Protein AF-A0A4Q9GWK5-F1 (afdb_monomer)

Sequence (308 aa):
MNFKMIAMAAALVAAGTAHAGITKMDGVTVNGDSSVLLVMLDSTNNAAGPNVRGLTVDLGLSFSQLRAGGMYSGADQSLAWDLANNTFTINGAVQTGATNDWSGQVADFISKADMAQVKYALVAGSRRGSNVNAFLAAGTPTATQLTNQNSAKTTNMQQVDLPLYIQGANGGTLATADNGAYSMGATDTGYVGTGYNLTTVNGYLNNIFWSTWTSLGGKTNLTEVRANGSESAVGLTSTFALPAGATGWDSTGLLNDRGTLQVSADGLSVSWKTASAITPAVPEPETYALMLAGVAVATLAARRRRAQ

Secondary structure (DSSP, 8-state):
--GGGSTTSSSS--PPP--SS---SEESSS----EEEEEEEE----TTS---EEEEEEEEEEHHHHSTTSGGGSSS-EEEEETTTTEEEETTEE--S---B-HHHHHHHHHHS-TTTEEEEEEEEEEETTEEEEEEEEE---HHHHHH--HHHHGGGG---S-S----TTSSSSSSSS-BEEEEETTSTT----TT-TTEETTEE---SS---EETT-EEEEEEEETTS-EEETT-GGGSPPPTT--EEE-TT-BTTB-EEEE-TTSSEEEEE--EEEPPPPPPHHHHHHHHHHHHHHHHHHHHHH--

Foldseek 3Di:
DDPPPPVVPVPPDPQLDLAQFFFFQEDAPDKGKTFKKKKKWQQDPPVPDWLIKIKIWRPSDIPQQFAAVHVQLAAPWKWKAQLQVQWIDTSNHTRPDAPEARNVQLVVRLVRGPLQRMKMFMWHAIAYDQGGFKIKFWADDDPVLQVPFFLVLLVLQRWPPDGLFDDDPPFWDSNGSHGYMGMDIPPGLRQQDDPDDLQGRNRRRNSRPGRRIGRAQDKIWMWMAGNRRHIDTRQQQVPHDADPQFPGWACVPPDPLGWIWHQHSSNRMIMTHHIHGHHPPPPDVVVVVVVVVVVVVVVVVVVVVVVD

pLDDT: mean 73.85, std 18.95, range [27.94, 97.19]

Solvent-accessible surface area (backbone atoms only — not comparable to full-atom values): 16542 Å² total; per-residue (Å²): 136,84,78,77,73,64,78,77,66,75,79,72,79,81,66,67,70,64,47,75,21,76,42,38,34,64,14,82,92,48,73,19,58,4,36,27,30,41,37,37,32,20,69,63,83,52,98,82,60,86,63,32,29,26,34,41,32,44,71,64,41,42,24,65,39,52,31,55,88,12,78,64,16,38,67,65,28,38,39,38,37,35,36,68,77,40,42,41,26,53,70,81,43,73,61,78,88,64,70,42,49,23,28,71,30,51,50,54,34,59,76,67,34,58,59,94,54,24,29,33,34,45,48,28,24,23,13,36,60,78,42,56,49,35,33,46,37,29,28,78,69,50,74,66,48,60,70,68,46,33,32,84,43,36,55,63,45,48,54,64,86,59,58,94,62,51,78,61,99,84,62,65,64,54,76,49,59,37,30,15,20,42,52,31,50,70,83,42,91,48,36,46,70,55,83,92,47,93,37,38,39,73,54,46,35,47,58,58,94,54,63,35,64,38,50,50,53,38,77,30,27,41,32,29,42,29,42,76,20,49,73,36,64,16,17,42,48,94,74,55,81,80,56,92,76,40,81,50,70,44,45,85,92,39,54,91,53,20,18,22,40,34,38,36,60,85,70,42,35,38,37,39,36,30,33,32,73,38,57,71,82,74,74,53,72,65,56,55,49,50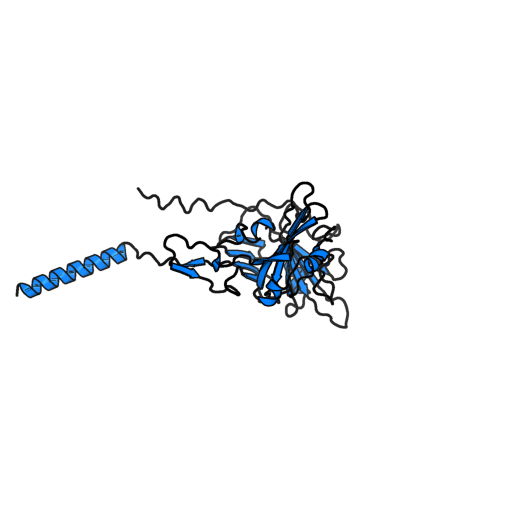,53,50,50,51,51,52,52,51,52,50,53,55,52,57,64,73,75,110

Radius of gyration: 24.37 Å; Cα contacts (8 Å, |Δi|>4): 695; chains: 1; bounding box: 82×44×82 Å

Structure (mmCIF, N/CA/C/O backbone):
data_AF-A0A4Q9GWK5-F1
#
_entry.id   AF-A0A4Q9GWK5-F1
#
loop_
_atom_site.group_PDB
_atom_site.id
_atom_site.type_symbol
_atom_site.label_atom_id
_atom_site.label_alt_id
_atom_site.label_comp_id
_atom_site.label_asym_id
_atom_site.label_entity_id
_atom_site.label_seq_id
_atom_site.pdbx_PDB_ins_code
_atom_site.Cartn_x
_atom_site.Cartn_y
_atom_site.Cartn_z
_atom_site.occupancy
_atom_site.B_iso_or_equiv
_atom_site.auth_seq_id
_atom_site.auth_comp_id
_atom_site.auth_asym_id
_atom_site.auth_atom_id
_atom_site.pdbx_PDB_model_num
ATOM 1 N N . MET A 1 1 ? -14.368 19.223 36.950 1.00 31.36 1 MET A N 1
ATOM 2 C CA . MET A 1 1 ? -13.412 19.722 35.936 1.00 31.36 1 MET A CA 1
ATOM 3 C C . MET A 1 1 ? -13.118 18.585 34.967 1.00 31.36 1 MET A C 1
ATOM 5 O O . MET A 1 1 ? -12.710 17.519 35.406 1.00 31.36 1 MET A O 1
ATOM 9 N N . ASN A 1 2 ? -13.470 18.771 33.693 1.00 28.58 2 ASN A N 1
ATOM 10 C CA . ASN A 1 2 ? -13.519 17.738 32.653 1.00 28.58 2 ASN A CA 1
ATOM 11 C C . ASN A 1 2 ? -12.123 17.468 32.064 1.00 28.58 2 ASN A C 1
ATOM 13 O O . ASN A 1 2 ? -11.625 18.269 31.283 1.00 28.58 2 ASN A O 1
ATOM 17 N N . PHE A 1 3 ? -11.526 16.313 32.371 1.00 30.28 3 PHE A N 1
ATOM 18 C CA . PHE A 1 3 ? -10.276 15.843 31.745 1.00 30.28 3 PHE A CA 1
ATOM 19 C C . PHE A 1 3 ? -10.480 15.176 30.368 1.00 30.28 3 PHE A C 1
ATOM 21 O O . PHE A 1 3 ? -9.526 14.714 29.752 1.00 30.28 3 PHE A O 1
ATOM 28 N N . LYS A 1 4 ? -11.716 15.133 29.850 1.00 38.38 4 LYS A N 1
ATOM 29 C CA . LYS A 1 4 ? -12.059 14.404 28.615 1.00 38.38 4 LYS A CA 1
ATOM 30 C C . LYS A 1 4 ? -11.774 15.160 27.311 1.00 38.38 4 LYS A C 1
ATOM 32 O O . LYS A 1 4 ? -11.819 14.548 26.255 1.00 38.38 4 LYS A O 1
ATOM 37 N N . MET A 1 5 ? -11.450 16.453 27.362 1.00 27.94 5 MET A N 1
ATOM 38 C CA . MET A 1 5 ? -11.204 17.256 26.150 1.00 27.94 5 MET A CA 1
ATOM 39 C C . MET A 1 5 ? -9.727 17.356 25.737 1.00 27.94 5 MET A C 1
ATOM 41 O O . MET A 1 5 ? -9.438 17.928 24.695 1.00 27.94 5 MET A O 1
ATOM 45 N N . ILE A 1 6 ? -8.788 16.782 26.501 1.00 28.91 6 ILE A N 1
ATOM 46 C CA . ILE A 1 6 ? -7.345 16.892 26.199 1.00 28.91 6 ILE A CA 1
ATOM 47 C C . ILE A 1 6 ? -6.812 15.680 25.408 1.00 28.91 6 ILE A C 1
ATOM 49 O O . ILE A 1 6 ? -5.810 15.798 24.712 1.00 28.91 6 ILE A O 1
ATOM 53 N N . ALA A 1 7 ? -7.502 14.534 25.408 1.00 30.47 7 ALA A N 1
ATOM 54 C CA . ALA A 1 7 ? -7.021 13.331 24.713 1.00 30.47 7 ALA A CA 1
ATOM 55 C C . ALA A 1 7 ? -7.285 13.317 23.192 1.00 30.47 7 ALA A C 1
ATOM 57 O O . ALA A 1 7 ? -6.666 12.540 22.476 1.00 30.47 7 ALA A O 1
ATOM 58 N N . MET A 1 8 ? -8.164 14.185 22.680 1.00 29.92 8 MET A N 1
ATOM 59 C CA . MET A 1 8 ? -8.500 14.246 21.247 1.00 29.92 8 MET A CA 1
ATOM 60 C C . MET A 1 8 ? -7.693 15.292 20.460 1.00 29.92 8 MET A C 1
ATOM 62 O O . MET A 1 8 ? -7.793 15.352 19.240 1.00 29.92 8 MET A O 1
ATOM 66 N N . ALA A 1 9 ? -6.878 16.101 21.142 1.00 27.95 9 ALA A N 1
ATOM 67 C CA . ALA A 1 9 ? -6.096 17.180 20.533 1.00 27.95 9 ALA A CA 1
ATOM 68 C C . ALA A 1 9 ? -4.618 16.816 20.283 1.00 27.95 9 ALA A C 1
ATOM 70 O O . ALA A 1 9 ? -3.868 17.639 19.772 1.00 27.95 9 ALA A O 1
ATOM 71 N N . ALA A 1 10 ? -4.194 15.588 20.607 1.00 30.38 10 ALA A N 1
ATOM 72 C CA . ALA A 1 10 ? -2.820 15.112 20.400 1.00 30.38 10 ALA A CA 1
ATOM 73 C C . ALA A 1 10 ? -2.625 14.289 19.106 1.00 30.38 10 ALA A C 1
ATOM 75 O O . ALA A 1 10 ? -1.539 13.770 18.877 1.00 30.38 10 ALA A O 1
ATOM 76 N N . ALA A 1 11 ? -3.651 14.177 18.254 1.00 33.50 11 ALA A N 1
ATOM 77 C CA . ALA A 1 11 ? -3.565 13.500 16.952 1.00 33.50 11 ALA A CA 1
ATOM 78 C C . ALA A 1 11 ? -3.421 14.470 15.762 1.00 33.50 11 ALA A C 1
ATOM 80 O O . ALA A 1 11 ? -3.502 14.048 14.611 1.00 33.50 11 ALA A O 1
ATOM 81 N N . LEU A 1 12 ? -3.217 15.767 16.019 1.00 36.53 12 LEU A N 1
ATOM 82 C CA . LEU A 1 12 ? -2.944 16.748 14.973 1.00 36.53 12 LEU A CA 1
ATOM 83 C C . LEU A 1 12 ? -1.438 17.029 14.924 1.00 36.53 12 LEU A C 1
ATOM 85 O O . LEU A 1 12 ? -0.854 17.508 15.892 1.00 36.53 12 LEU A O 1
ATOM 89 N N . VAL A 1 13 ? -0.858 16.768 13.751 1.00 36.72 13 VAL A N 1
ATOM 90 C CA . VAL A 1 13 ? 0.540 16.994 13.349 1.00 36.72 13 VAL A CA 1
ATOM 91 C C . VAL A 1 13 ? 1.533 15.888 13.737 1.00 36.72 13 VAL A C 1
ATOM 93 O O . VAL A 1 13 ? 2.528 16.105 14.418 1.00 36.72 13 VAL A O 1
ATOM 96 N N . ALA A 1 14 ? 1.340 14.711 13.147 1.00 34.41 14 ALA A N 1
ATOM 97 C CA . ALA A 1 14 ? 2.440 14.077 12.420 1.00 34.41 14 ALA 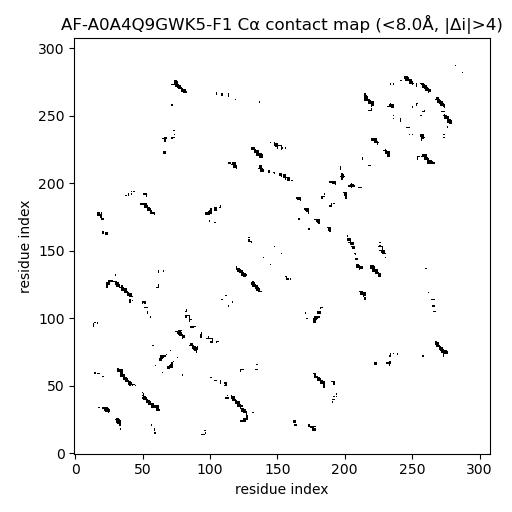A CA 1
ATOM 98 C C . ALA A 1 14 ? 2.149 14.260 10.926 1.00 34.41 14 ALA A C 1
ATOM 100 O O . ALA A 1 14 ? 1.832 13.311 10.215 1.00 34.41 14 ALA A O 1
ATOM 101 N N . ALA A 1 15 ? 2.158 15.520 10.473 1.00 33.75 15 ALA A N 1
ATOM 102 C CA . ALA A 1 15 ? 2.179 15.808 9.048 1.00 33.75 15 ALA A CA 1
ATOM 103 C C . ALA A 1 15 ? 3.390 15.062 8.481 1.00 33.75 15 ALA A C 1
ATOM 105 O O . ALA A 1 15 ? 4.509 15.265 8.962 1.00 33.75 15 ALA A O 1
ATOM 106 N N . GLY A 1 16 ? 3.148 14.146 7.539 1.00 39.81 16 GLY A N 1
ATOM 107 C CA . GLY A 1 16 ? 4.215 13.475 6.812 1.00 39.81 16 GLY A CA 1
ATOM 108 C C . GLY A 1 16 ? 5.182 14.544 6.327 1.00 39.81 16 GLY A C 1
ATOM 109 O O . GLY A 1 16 ? 4.784 15.477 5.633 1.00 39.81 16 GLY A O 1
ATOM 110 N N . THR A 1 17 ? 6.430 14.474 6.781 1.00 37.09 17 THR A N 1
ATOM 111 C CA . THR A 1 17 ? 7.486 15.335 6.263 1.00 37.09 17 THR A CA 1
ATOM 112 C C . THR A 1 17 ? 7.485 15.180 4.749 1.00 37.09 17 THR A C 1
ATOM 114 O O . THR A 1 17 ? 7.569 14.047 4.268 1.00 37.09 17 THR A O 1
ATOM 117 N N . ALA A 1 18 ? 7.355 16.294 4.022 1.00 37.59 18 ALA A N 1
ATOM 118 C CA . ALA A 1 18 ? 7.514 16.325 2.575 1.00 37.59 18 ALA A CA 1
ATOM 119 C C . ALA A 1 18 ? 8.798 15.560 2.222 1.00 37.59 18 ALA A C 1
ATOM 121 O O . ALA A 1 18 ? 9.889 15.947 2.656 1.00 37.59 18 ALA A O 1
ATOM 122 N N . HIS A 1 19 ? 8.664 14.418 1.543 1.00 43.94 19 HIS A N 1
ATOM 123 C CA . HIS A 1 19 ? 9.831 13.664 1.112 1.00 43.94 19 HIS A CA 1
ATOM 124 C C . HIS A 1 19 ? 10.453 14.448 -0.034 1.00 43.94 19 HIS A C 1
ATOM 126 O O . HIS A 1 19 ? 9.835 14.648 -1.075 1.00 43.94 19 HIS A O 1
ATOM 132 N N . ALA A 1 20 ? 11.670 14.947 0.184 1.00 42.59 20 ALA A N 1
ATOM 133 C CA . ALA A 1 20 ? 12.421 15.640 -0.844 1.00 42.59 20 ALA A CA 1
ATOM 134 C C . ALA A 1 20 ? 12.859 14.634 -1.931 1.00 42.59 20 ALA A C 1
ATOM 136 O O . ALA A 1 20 ? 13.985 14.146 -1.912 1.00 42.59 20 ALA A O 1
ATOM 137 N N . GLY A 1 21 ? 11.944 14.289 -2.842 1.00 56.50 21 GLY A N 1
ATOM 138 C CA . GLY A 1 21 ? 12.112 13.278 -3.887 1.00 56.50 21 GLY A CA 1
ATOM 139 C C . GLY A 1 21 ? 11.926 11.836 -3.393 1.00 56.50 21 GLY A C 1
ATOM 140 O O . GLY A 1 21 ? 11.970 11.556 -2.191 1.00 56.50 21 GLY A O 1
ATOM 141 N N . ILE A 1 22 ? 11.752 10.902 -4.341 1.00 65.62 22 ILE A N 1
ATOM 142 C CA . ILE A 1 22 ? 11.656 9.463 -4.045 1.00 65.62 22 ILE A CA 1
ATOM 143 C C . ILE A 1 22 ? 12.908 9.031 -3.278 1.00 65.62 22 ILE A C 1
ATOM 145 O O . ILE A 1 22 ? 14.024 9.016 -3.813 1.00 65.62 22 ILE A O 1
ATOM 149 N N . THR A 1 23 ? 12.720 8.631 -2.022 1.00 72.12 23 THR A N 1
ATOM 150 C CA . THR A 1 23 ? 13.820 8.162 -1.187 1.00 72.12 23 THR A CA 1
ATOM 151 C C . THR A 1 23 ? 14.161 6.729 -1.559 1.00 72.12 23 THR A C 1
ATOM 153 O O . THR A 1 23 ? 13.303 5.842 -1.617 1.00 72.12 23 THR A O 1
ATOM 156 N N . LYS A 1 24 ? 15.445 6.500 -1.839 1.00 69.69 24 LYS A N 1
ATOM 157 C CA . LYS A 1 24 ? 15.951 5.174 -2.179 1.00 69.69 24 LYS A CA 1
ATOM 158 C C . LYS A 1 24 ? 15.912 4.266 -0.958 1.00 69.69 24 LYS A C 1
ATOM 160 O O . LYS A 1 24 ? 15.990 4.697 0.184 1.00 69.69 24 LYS A O 1
ATOM 165 N N . MET A 1 25 ? 15.898 2.973 -1.235 1.00 70.44 25 MET A N 1
ATOM 166 C CA . MET A 1 25 ? 16.023 1.942 -0.215 1.00 70.44 25 MET A CA 1
ATOM 167 C C . MET A 1 25 ? 17.365 1.945 0.523 1.00 70.44 25 MET A C 1
ATOM 169 O O . MET A 1 25 ? 17.463 1.422 1.632 1.00 70.44 25 MET A O 1
ATOM 173 N N . ASP A 1 26 ? 18.402 2.474 -0.121 1.00 68.69 26 ASP A N 1
ATOM 174 C CA . ASP A 1 26 ? 19.781 2.333 0.316 1.00 68.69 26 ASP A CA 1
ATOM 175 C C . ASP A 1 26 ? 20.171 3.362 1.374 1.00 68.69 26 ASP A C 1
ATOM 177 O O . ASP A 1 26 ? 20.155 4.569 1.128 1.00 68.69 26 ASP A O 1
ATOM 181 N N . GLY A 1 27 ? 20.570 2.866 2.540 1.00 66.56 27 GLY A N 1
ATOM 182 C CA . GLY A 1 27 ? 21.291 3.642 3.533 1.00 66.56 27 GLY A CA 1
ATOM 183 C C . GLY A 1 27 ? 22.763 3.232 3.584 1.00 66.56 27 GLY A C 1
ATOM 184 O O . GLY A 1 27 ? 23.108 2.054 3.552 1.00 66.56 27 GLY A O 1
ATOM 185 N N . VAL A 1 28 ? 23.658 4.216 3.686 1.00 68.62 28 VAL A N 1
ATOM 186 C CA . VAL A 1 28 ? 25.110 3.967 3.701 1.00 68.62 28 VAL A CA 1
ATOM 187 C C . VAL A 1 28 ? 25.564 3.464 5.077 1.00 68.62 28 VAL A C 1
ATOM 189 O O . VAL A 1 28 ? 26.196 2.417 5.204 1.00 68.62 28 VAL A O 1
ATOM 192 N N . THR A 1 29 ? 25.222 4.196 6.137 1.00 68.06 29 THR A N 1
ATOM 193 C CA . THR A 1 29 ? 25.674 3.920 7.514 1.00 68.06 29 THR A CA 1
ATOM 194 C C . THR A 1 29 ? 24.621 3.209 8.359 1.00 68.06 29 THR A C 1
ATOM 196 O O . THR A 1 29 ? 24.974 2.388 9.208 1.00 68.06 29 THR A O 1
ATOM 199 N N . VAL A 1 30 ? 23.345 3.483 8.094 1.00 79.69 30 VAL A N 1
ATOM 200 C CA . VAL A 1 30 ? 22.164 2.880 8.729 1.00 79.69 30 VAL A CA 1
ATOM 201 C C . VAL A 1 30 ? 21.300 2.212 7.666 1.00 79.69 30 VAL A C 1
ATOM 203 O O . VAL A 1 30 ? 21.500 2.447 6.480 1.00 79.69 30 VAL A O 1
ATOM 206 N N . ASN A 1 31 ? 20.348 1.377 8.078 1.00 82.56 31 ASN A N 1
ATOM 207 C CA . ASN A 1 31 ? 19.338 0.860 7.159 1.00 82.56 31 ASN A CA 1
ATOM 208 C C . ASN A 1 31 ? 18.562 2.034 6.540 1.00 82.56 31 ASN A C 1
ATOM 210 O O . ASN A 1 31 ? 18.059 2.881 7.278 1.00 82.56 31 ASN A O 1
ATOM 214 N N . GLY A 1 32 ? 18.470 2.079 5.212 1.00 79.44 32 GLY A N 1
ATOM 215 C CA . GLY A 1 32 ? 17.660 3.062 4.501 1.00 79.44 32 GLY A CA 1
ATOM 216 C C . GLY A 1 32 ? 16.166 2.827 4.712 1.00 79.44 32 GLY A C 1
ATOM 217 O O . GLY A 1 32 ? 15.745 1.756 5.163 1.00 79.44 32 GLY A O 1
ATOM 218 N N . ASP A 1 33 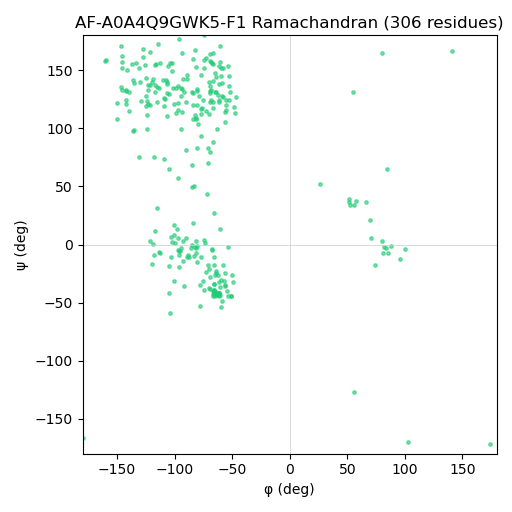? 15.376 3.843 4.392 1.00 83.62 33 ASP A N 1
ATOM 219 C CA . ASP A 1 33 ? 13.924 3.852 4.535 1.00 83.62 33 ASP A CA 1
ATOM 220 C C . ASP A 1 33 ? 13.325 4.435 3.257 1.00 83.62 33 ASP A C 1
ATOM 222 O O . ASP A 1 33 ? 13.368 5.646 3.050 1.00 83.62 33 ASP A O 1
ATOM 226 N N . SER A 1 34 ? 12.870 3.573 2.345 1.00 78.44 34 SER A N 1
ATOM 227 C CA . SER A 1 34 ? 12.430 4.039 1.030 1.00 78.44 34 SER A CA 1
ATOM 228 C C . SER A 1 34 ? 11.073 4.731 1.084 1.00 78.44 34 SER A C 1
ATOM 230 O O . SER A 1 34 ? 10.252 4.414 1.948 1.00 78.44 34 SER A O 1
ATOM 232 N N . SER A 1 35 ? 10.783 5.559 0.077 1.00 78.38 35 SER A N 1
ATOM 233 C CA . SER A 1 35 ? 9.398 5.932 -0.233 1.00 78.38 35 SER A CA 1
ATOM 234 C C . SER A 1 35 ? 8.561 4.682 -0.528 1.00 78.38 35 SER A C 1
ATOM 236 O O . SER A 1 35 ? 9.079 3.655 -0.990 1.00 78.38 35 SER A O 1
ATOM 238 N N . VAL A 1 36 ? 7.262 4.775 -0.265 1.00 83.44 36 VAL A N 1
ATOM 239 C CA . VAL A 1 36 ? 6.262 3.771 -0.618 1.00 83.44 36 VAL A CA 1
ATOM 240 C C . VAL A 1 36 ? 5.662 4.133 -1.965 1.00 83.44 36 VAL A C 1
ATOM 242 O O . VAL A 1 36 ? 4.949 5.128 -2.094 1.00 83.44 36 VAL A O 1
ATOM 245 N N . LEU A 1 37 ? 5.915 3.286 -2.957 1.00 82.12 37 LEU A N 1
ATOM 246 C CA . LEU A 1 37 ? 5.402 3.474 -4.304 1.00 82.12 37 LEU A CA 1
ATOM 247 C C . LEU A 1 37 ? 4.245 2.515 -4.568 1.00 82.12 37 LEU A C 1
ATOM 249 O O . LEU A 1 37 ? 4.372 1.300 -4.389 1.00 82.12 37 LEU A O 1
ATOM 253 N N . LEU A 1 38 ? 3.128 3.049 -5.049 1.00 88.12 38 LEU A N 1
ATOM 254 C CA . LEU A 1 38 ? 2.137 2.249 -5.754 1.00 88.12 38 LEU A CA 1
ATOM 255 C C . LEU A 1 38 ? 2.607 2.066 -7.195 1.00 88.12 38 LEU A C 1
ATOM 257 O O . LEU A 1 38 ? 2.992 3.026 -7.862 1.00 88.12 38 LEU A O 1
ATOM 261 N N . VAL A 1 39 ? 2.521 0.835 -7.681 1.00 83.94 39 VAL A N 1
ATOM 262 C CA . VAL A 1 39 ? 2.766 0.488 -9.075 1.00 83.94 39 VAL A CA 1
ATOM 263 C C . VAL A 1 39 ? 1.490 -0.075 -9.674 1.00 83.94 39 VAL A C 1
ATOM 265 O O . VAL A 1 39 ? 0.895 -0.986 -9.103 1.00 83.94 39 VAL A O 1
ATOM 268 N N . MET A 1 40 ? 1.096 0.428 -10.838 1.00 87.25 40 MET A N 1
ATOM 269 C CA . MET A 1 40 ? 0.040 -0.130 -11.676 1.00 87.25 40 MET A CA 1
ATOM 270 C C . MET A 1 40 ? 0.614 -0.543 -13.028 1.00 87.25 40 MET A C 1
ATOM 272 O O . MET A 1 40 ? 1.508 0.109 -13.566 1.00 87.25 40 MET A O 1
ATOM 276 N N . LEU A 1 41 ? 0.116 -1.653 -13.558 1.00 82.88 41 LEU A N 1
ATOM 277 C CA . LEU A 1 41 ? 0.585 -2.250 -14.797 1.00 82.88 41 LEU A CA 1
ATOM 278 C C . LEU A 1 41 ? -0.597 -2.824 -15.570 1.00 82.88 41 LEU A C 1
ATOM 280 O O . LEU A 1 41 ? -1.260 -3.745 -15.090 1.00 82.88 41 LEU A O 1
ATOM 284 N N . ASP A 1 42 ? -0.806 -2.337 -16.786 1.00 82.44 42 ASP A N 1
ATOM 285 C CA . ASP A 1 42 ? -1.557 -3.067 -17.803 1.00 82.44 42 ASP A CA 1
ATOM 286 C C . ASP A 1 42 ? -0.615 -4.088 -18.442 1.00 82.44 42 ASP A C 1
ATOM 288 O O . ASP A 1 42 ? 0.323 -3.718 -19.143 1.00 82.44 42 ASP A O 1
ATOM 292 N N . SER A 1 43 ? -0.840 -5.372 -18.152 1.00 65.00 43 SER A N 1
ATOM 293 C CA . SER A 1 43 ? 0.022 -6.480 -18.590 1.00 65.00 43 SER A CA 1
ATOM 294 C C . SER A 1 43 ? -0.524 -7.245 -19.798 1.00 65.00 43 SER A C 1
ATOM 296 O O . SER A 1 43 ? -0.083 -8.373 -20.044 1.00 65.00 43 SER A O 1
ATOM 298 N N . THR A 1 44 ? -1.483 -6.684 -20.543 1.00 62.66 44 THR A N 1
ATOM 299 C CA . THR A 1 44 ? -1.985 -7.328 -21.762 1.00 62.66 44 THR A CA 1
ATOM 300 C C . THR A 1 44 ? -0.847 -7.603 -22.744 1.00 62.66 44 THR A C 1
ATOM 302 O O . THR A 1 44 ? -0.350 -6.725 -23.445 1.00 62.66 44 THR A O 1
ATOM 305 N N . ASN A 1 45 ? -0.452 -8.875 -22.849 1.00 52.34 45 ASN A N 1
ATOM 306 C CA . ASN A 1 45 ? 0.298 -9.377 -23.995 1.00 52.34 45 ASN A CA 1
ATOM 307 C C . ASN A 1 45 ? -0.645 -9.416 -25.198 1.00 52.34 45 ASN A C 1
ATOM 309 O O . ASN A 1 45 ? -1.056 -10.488 -25.642 1.00 52.34 45 ASN A O 1
ATOM 313 N N . ASN A 1 46 ? -1.033 -8.259 -25.723 1.00 44.56 46 ASN A N 1
ATOM 314 C CA . ASN A 1 46 ? -1.655 -8.250 -27.031 1.00 44.56 46 ASN A CA 1
ATOM 315 C C . ASN A 1 46 ? -0.575 -8.624 -28.047 1.00 44.56 46 ASN A C 1
ATOM 317 O O . ASN A 1 46 ? 0.450 -7.953 -28.164 1.00 44.56 46 ASN A O 1
ATOM 321 N N . ALA A 1 47 ? -0.826 -9.689 -28.811 1.00 41.62 47 ALA A N 1
ATOM 322 C CA . ALA A 1 47 ? 0.013 -10.184 -29.908 1.00 41.62 47 ALA A CA 1
ATOM 323 C C . ALA A 1 47 ? 0.210 -9.166 -31.064 1.00 41.62 47 ALA A C 1
ATOM 325 O O . ALA A 1 47 ? 0.661 -9.533 -32.144 1.00 41.62 47 ALA A O 1
ATOM 326 N N . ALA A 1 48 ? -0.136 -7.894 -30.844 1.00 42.09 48 ALA A N 1
ATOM 327 C CA . ALA A 1 48 ? -0.198 -6.810 -31.815 1.00 42.09 48 ALA A CA 1
ATOM 328 C C . ALA A 1 48 ? 0.760 -5.629 -31.522 1.00 42.09 48 ALA A C 1
ATOM 330 O O . ALA A 1 48 ? 0.775 -4.678 -32.298 1.00 42.09 48 ALA A O 1
ATOM 331 N N . GLY A 1 49 ? 1.568 -5.653 -30.451 1.00 47.56 49 GLY A N 1
ATOM 332 C CA . GLY A 1 49 ? 2.492 -4.550 -30.110 1.00 47.56 49 GLY A CA 1
ATOM 333 C C . GLY A 1 49 ? 2.014 -3.634 -28.957 1.00 47.56 49 GLY A C 1
ATOM 334 O O . GLY A 1 49 ? 1.074 -3.983 -28.250 1.00 47.56 49 GLY A O 1
ATOM 335 N N . PRO A 1 50 ? 2.677 -2.484 -28.711 1.00 48.41 50 PRO A N 1
ATOM 336 C CA . PRO A 1 50 ? 3.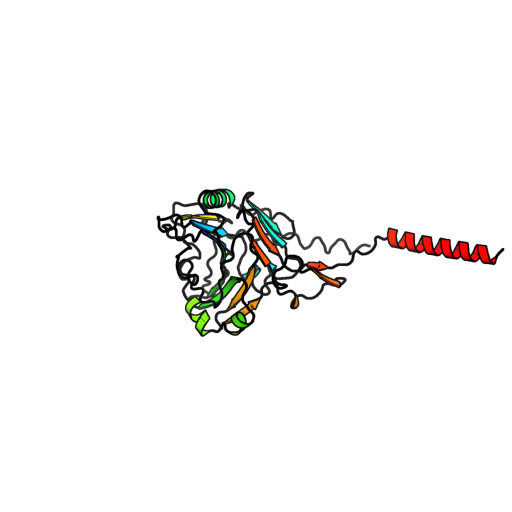210 -2.013 -27.417 1.00 48.41 50 PRO A CA 1
ATOM 337 C C . PRO A 1 50 ? 2.207 -1.306 -26.478 1.00 48.41 50 PRO A C 1
ATOM 339 O O . PRO A 1 50 ? 2.497 -0.232 -25.951 1.00 48.41 50 PRO A O 1
ATOM 342 N N . ASN A 1 51 ? 1.040 -1.892 -26.215 1.00 54.91 51 ASN A N 1
ATOM 343 C CA . ASN A 1 51 ? 0.064 -1.314 -25.274 1.00 54.91 51 ASN A CA 1
ATOM 344 C C . ASN A 1 51 ? 0.330 -1.659 -23.798 1.00 54.91 51 ASN A C 1
ATOM 346 O O . ASN A 1 51 ? -0.548 -1.502 -22.962 1.00 54.91 51 ASN A O 1
ATOM 350 N N . VAL A 1 52 ? 1.547 -2.087 -23.454 1.00 69.50 52 VAL A N 1
ATOM 351 C CA . VAL A 1 52 ? 1.924 -2.316 -22.056 1.00 69.50 52 VAL A CA 1
ATOM 352 C C . VAL A 1 52 ? 2.195 -0.954 -21.406 1.00 69.50 52 VAL A C 1
ATOM 354 O O . VAL A 1 52 ? 3.077 -0.205 -21.847 1.00 69.50 52 VAL A O 1
ATOM 357 N N . ARG A 1 53 ? 1.384 -0.596 -20.406 1.00 79.25 53 ARG A N 1
ATOM 358 C CA . ARG A 1 53 ? 1.438 0.694 -19.700 1.00 79.25 53 ARG A CA 1
ATOM 359 C C . ARG A 1 53 ? 1.777 0.477 -18.243 1.00 79.25 53 ARG A C 1
ATOM 361 O O . ARG A 1 53 ? 1.224 -0.414 -17.605 1.00 79.25 53 ARG A O 1
ATOM 368 N N . GLY A 1 54 ? 2.652 1.320 -17.713 1.00 81.00 54 GLY A N 1
ATOM 369 C CA . GLY A 1 54 ? 2.988 1.353 -16.297 1.00 81.00 54 GLY A CA 1
ATOM 370 C C . GLY A 1 54 ? 2.583 2.682 -15.678 1.00 81.00 54 GLY A C 1
ATOM 371 O O . GLY A 1 54 ? 2.528 3.696 -16.364 1.00 81.00 54 GLY A O 1
ATOM 372 N N . LEU A 1 55 ? 2.348 2.690 -14.378 1.00 82.81 55 LEU A N 1
ATOM 373 C CA . LEU A 1 55 ? 2.194 3.906 -13.594 1.00 82.81 55 LEU A CA 1
ATOM 374 C C . LEU A 1 55 ? 2.852 3.695 -12.237 1.00 82.81 55 LEU A C 1
ATOM 376 O O . LEU A 1 55 ? 2.635 2.672 -11.589 1.00 82.81 55 LEU A O 1
ATOM 380 N N . THR A 1 56 ? 3.657 4.661 -11.817 1.00 81.81 56 THR A N 1
ATOM 381 C CA . THR A 1 56 ? 4.217 4.734 -10.463 1.00 81.81 56 THR A CA 1
ATOM 382 C C . THR A 1 56 ? 3.682 5.965 -9.766 1.00 81.81 56 THR A C 1
ATOM 384 O O . THR A 1 56 ? 3.672 7.041 -10.357 1.00 81.81 56 THR A O 1
ATOM 387 N N . VAL A 1 57 ? 3.275 5.815 -8.513 1.00 83.69 57 VAL A N 1
ATOM 388 C CA . VAL A 1 57 ? 2.755 6.896 -7.672 1.00 83.69 57 VAL A CA 1
ATOM 389 C C . VAL A 1 57 ? 3.505 6.861 -6.347 1.00 83.69 57 VAL A C 1
ATOM 391 O O . VAL A 1 57 ? 3.498 5.824 -5.681 1.00 83.69 57 VAL A O 1
ATOM 394 N N . ASP A 1 58 ? 4.138 7.967 -5.958 1.00 82.12 58 ASP A N 1
ATOM 395 C CA . ASP A 1 58 ? 4.634 8.130 -4.591 1.00 82.12 58 ASP A CA 1
ATOM 396 C C . ASP A 1 58 ? 3.452 8.444 -3.671 1.00 82.12 58 ASP A C 1
ATOM 398 O O . ASP A 1 58 ? 2.761 9.450 -3.843 1.00 82.12 58 ASP A O 1
ATOM 402 N N . LEU A 1 59 ? 3.203 7.557 -2.707 1.00 85.44 59 LEU A N 1
ATOM 403 C CA . LEU A 1 59 ? 2.111 7.703 -1.748 1.00 85.44 59 LEU A CA 1
ATOM 404 C C . LEU A 1 59 ? 2.458 8.664 -0.598 1.00 85.44 59 LEU A C 1
ATOM 406 O O . LEU A 1 59 ? 1.623 8.880 0.283 1.00 85.44 59 LEU A O 1
ATOM 410 N N . GLY A 1 60 ? 3.670 9.223 -0.566 1.00 81.19 60 GLY A N 1
ATOM 411 C CA . GLY A 1 60 ? 4.108 10.148 0.478 1.00 81.19 60 GLY A CA 1
ATOM 412 C C . GLY A 1 60 ? 4.307 9.496 1.841 1.00 81.19 60 GLY A C 1
ATOM 413 O O . GLY A 1 60 ? 4.271 10.171 2.871 1.00 81.19 60 GLY A O 1
ATOM 414 N N . LEU A 1 61 ? 4.488 8.176 1.848 1.00 84.75 61 LEU A N 1
ATOM 415 C CA . LEU A 1 61 ? 4.820 7.389 3.028 1.00 84.75 61 LEU A CA 1
ATOM 416 C C . LEU A 1 61 ? 6.226 6.821 2.891 1.00 84.75 61 LEU A C 1
ATOM 418 O O . LEU A 1 61 ? 6.687 6.565 1.780 1.00 84.75 61 LEU A O 1
ATOM 422 N N . SER A 1 62 ? 6.855 6.517 4.020 1.00 86.94 62 SER A N 1
ATOM 423 C CA . SER A 1 62 ? 8.076 5.718 4.048 1.00 86.94 62 SER A CA 1
ATOM 424 C C . SER A 1 62 ? 7.811 4.270 4.474 1.00 86.94 62 SER A C 1
ATOM 426 O O . SER A 1 62 ? 6.819 3.952 5.141 1.00 86.94 62 SER A O 1
ATOM 428 N N . PHE A 1 63 ? 8.707 3.363 4.084 1.00 87.62 63 PHE A N 1
ATOM 429 C CA . PHE A 1 63 ? 8.640 1.939 4.413 1.00 87.62 63 PHE A CA 1
ATOM 430 C C . PHE A 1 63 ? 8.442 1.697 5.921 1.00 87.62 63 PHE A C 1
ATOM 432 O O . PHE A 1 63 ? 7.605 0.882 6.324 1.00 87.62 63 PHE A O 1
ATOM 439 N N . SER A 1 64 ? 9.170 2.422 6.770 1.00 91.56 64 SER A N 1
ATOM 440 C CA . SER A 1 64 ? 9.132 2.280 8.227 1.00 91.56 64 SER A CA 1
ATOM 441 C C . SER A 1 64 ? 7.781 2.651 8.839 1.00 91.56 64 SER A C 1
ATOM 443 O O . SER A 1 64 ? 7.426 2.111 9.891 1.00 91.56 64 SER A O 1
ATOM 445 N N . GLN A 1 65 ? 7.006 3.512 8.177 1.00 92.88 65 GLN A N 1
ATOM 446 C CA . GLN A 1 65 ? 5.672 3.900 8.626 1.00 92.88 65 GLN A CA 1
ATOM 447 C C . GLN A 1 65 ? 4.636 2.803 8.365 1.00 92.88 65 GLN A C 1
ATOM 449 O O . GLN A 1 65 ? 3.695 2.674 9.148 1.00 92.88 65 GLN A O 1
ATOM 454 N N . LEU A 1 66 ? 4.806 2.008 7.303 1.00 92.00 66 LEU A N 1
ATOM 455 C CA . LEU A 1 66 ? 3.817 1.016 6.866 1.00 92.00 66 LEU A CA 1
ATOM 456 C C . LEU A 1 66 ? 4.194 -0.435 7.205 1.00 92.00 66 LEU A C 1
ATOM 458 O O . LEU A 1 66 ? 3.316 -1.288 7.220 1.00 92.00 66 LEU A O 1
ATOM 462 N N . ARG A 1 67 ? 5.466 -0.744 7.492 1.00 92.00 67 ARG A N 1
ATOM 463 C CA . ARG A 1 67 ? 5.906 -2.106 7.865 1.00 92.00 67 ARG A CA 1
ATOM 464 C C . ARG A 1 67 ? 5.242 -2.646 9.130 1.00 92.00 67 ARG A C 1
ATOM 466 O O . ARG A 1 67 ? 4.589 -1.906 9.857 1.00 92.00 67 ARG A O 1
ATOM 473 N N . ALA A 1 68 ? 5.442 -3.930 9.434 1.00 91.81 68 ALA A N 1
ATOM 474 C CA . ALA A 1 68 ? 4.891 -4.517 10.651 1.00 91.81 68 ALA A CA 1
ATOM 475 C C . ALA A 1 68 ? 5.457 -3.806 11.898 1.00 91.81 68 ALA A C 1
ATOM 477 O O . ALA A 1 68 ? 6.671 -3.690 12.070 1.00 91.81 68 ALA A O 1
ATOM 478 N N . GLY A 1 69 ? 4.566 -3.290 12.750 1.00 91.31 69 GLY A N 1
ATOM 479 C CA . GLY A 1 69 ? 4.927 -2.449 13.897 1.00 91.31 69 GLY A CA 1
ATOM 480 C C . GLY A 1 69 ? 5.209 -0.980 13.545 1.00 91.31 69 GLY A C 1
ATOM 481 O O . GLY A 1 69 ? 5.574 -0.206 14.427 1.00 91.31 69 GLY A O 1
ATOM 482 N N . GLY A 1 70 ? 5.052 -0.586 12.280 1.00 92.75 70 GLY A N 1
ATOM 483 C CA . GLY A 1 70 ? 5.066 0.804 11.831 1.00 92.75 70 GLY A CA 1
ATOM 484 C C . GLY A 1 70 ? 3.799 1.556 12.244 1.00 92.75 70 GLY A C 1
ATOM 485 O O . GLY A 1 70 ? 2.765 0.946 12.530 1.00 92.75 70 GLY A O 1
ATOM 486 N N . MET A 1 71 ? 3.879 2.888 12.248 1.00 92.06 71 MET A N 1
ATOM 487 C CA . MET A 1 71 ? 2.813 3.793 12.701 1.00 92.06 71 MET A CA 1
ATOM 488 C C . MET A 1 71 ? 1.447 3.504 12.058 1.00 92.06 71 MET A C 1
ATOM 490 O O . MET A 1 71 ? 0.444 3.433 12.762 1.00 92.06 71 MET A O 1
ATOM 494 N N . TYR A 1 72 ? 1.409 3.267 10.746 1.00 93.81 72 TYR A N 1
ATOM 495 C CA . TYR A 1 72 ? 0.171 3.006 10.005 1.00 93.81 72 TYR A CA 1
ATOM 496 C C . TYR A 1 72 ? -0.198 1.519 9.936 1.00 93.81 72 TYR A C 1
ATOM 498 O O . TYR A 1 72 ? -1.167 1.152 9.279 1.00 93.81 72 TYR A O 1
ATOM 506 N N . SER A 1 73 ? 0.546 0.652 10.627 1.00 94.44 73 SER A N 1
ATOM 507 C CA . SER A 1 73 ? 0.223 -0.773 10.765 1.00 94.44 73 SER A CA 1
ATOM 508 C C . SER A 1 73 ? -0.536 -1.101 12.055 1.00 94.44 73 SER A C 1
ATOM 510 O O . SER A 1 73 ? -0.927 -2.249 12.239 1.00 94.44 73 SER A O 1
ATOM 512 N N . GLY A 1 74 ? -0.732 -0.130 12.955 1.00 93.44 74 GLY A N 1
ATOM 513 C CA . GLY A 1 74 ? -1.531 -0.297 14.171 1.00 93.44 74 GLY A CA 1
ATOM 514 C C . GLY A 1 74 ? -3.037 -0.321 13.898 1.00 93.44 74 GLY A C 1
ATOM 515 O O . GLY A 1 74 ? -3.477 -0.190 12.758 1.00 93.44 74 GLY A O 1
ATOM 516 N N . ALA A 1 75 ? -3.836 -0.472 14.950 1.00 93.56 75 ALA A N 1
ATOM 517 C CA . ALA A 1 75 ? -5.285 -0.331 14.860 1.00 93.56 75 ALA A CA 1
ATOM 518 C C . ALA A 1 75 ? -5.723 1.112 14.542 1.00 93.56 75 ALA A C 1
ATOM 520 O O . ALA A 1 75 ? -4.939 2.055 14.691 1.00 93.56 75 ALA A O 1
ATOM 521 N N . ASP A 1 76 ? -6.984 1.266 14.135 1.00 93.88 76 ASP A N 1
ATOM 522 C CA . ASP A 1 76 ? -7.643 2.555 13.886 1.00 93.88 76 ASP A CA 1
ATOM 523 C C . ASP A 1 76 ? -6.924 3.419 12.834 1.00 93.88 76 ASP A C 1
ATOM 525 O O . ASP A 1 76 ? -6.839 4.643 12.952 1.00 93.88 76 ASP A O 1
ATOM 529 N N . GLN A 1 77 ? -6.383 2.773 11.795 1.00 95.62 77 GLN A N 1
ATOM 530 C CA . GLN A 1 77 ? -5.739 3.450 10.671 1.00 95.62 77 GLN A CA 1
ATOM 531 C C . GLN A 1 77 ? -6.607 3.336 9.421 1.00 95.62 77 GLN A C 1
ATOM 533 O O . GLN A 1 77 ? -6.950 2.242 8.975 1.00 95.62 77 GLN A O 1
ATOM 538 N N . SER A 1 78 ? -6.927 4.480 8.827 1.00 95.38 78 SER A N 1
ATOM 539 C CA . SER A 1 78 ? -7.617 4.608 7.549 1.00 95.38 78 SER A CA 1
ATOM 540 C C . SER A 1 78 ? -6.929 5.685 6.726 1.00 95.38 78 SER A C 1
ATOM 542 O O . SER A 1 78 ? -7.186 6.875 6.891 1.00 95.38 78 SER A O 1
ATOM 544 N N . LEU A 1 79 ? -6.060 5.262 5.823 1.00 95.56 79 LEU A N 1
ATOM 545 C CA . LEU A 1 79 ? -5.368 6.130 4.885 1.00 95.56 79 LEU A CA 1
ATOM 546 C C . LEU A 1 79 ? -6.092 6.061 3.543 1.00 95.56 79 LEU A C 1
ATOM 548 O O . LEU A 1 79 ? -6.443 4.968 3.086 1.00 95.56 79 LEU A O 1
ATOM 552 N N . ALA A 1 80 ? -6.322 7.207 2.911 1.00 95.25 80 ALA A N 1
ATOM 553 C CA . ALA A 1 80 ? -6.922 7.250 1.584 1.00 95.25 80 ALA A CA 1
ATOM 554 C C . ALA A 1 80 ? -6.268 8.311 0.705 1.00 95.25 80 ALA A C 1
ATOM 556 O O . ALA A 1 80 ? -6.132 9.464 1.116 1.00 95.25 80 ALA A O 1
ATOM 557 N N . TRP A 1 81 ? -5.910 7.904 -0.509 1.00 94.06 81 TRP A N 1
ATOM 558 C CA . TRP A 1 81 ? -5.380 8.756 -1.563 1.00 94.06 81 TRP A CA 1
ATOM 559 C C . TRP A 1 81 ? -6.434 8.882 -2.652 1.00 94.06 81 TRP A C 1
ATOM 561 O O . TRP A 1 81 ? -6.831 7.883 -3.253 1.00 94.06 81 TRP A O 1
ATOM 571 N N . ASP A 1 82 ? -6.875 10.106 -2.899 1.00 94.12 82 ASP A N 1
ATOM 572 C CA . ASP A 1 82 ? -7.657 10.471 -4.068 1.00 94.12 82 ASP A CA 1
ATOM 573 C C . ASP A 1 82 ? -6.683 10.983 -5.128 1.00 94.12 82 ASP A C 1
ATOM 575 O O . ASP A 1 82 ? -6.207 12.124 -5.078 1.00 94.12 82 ASP A O 1
ATOM 579 N N . LEU A 1 83 ? -6.355 10.097 -6.062 1.00 91.94 83 LEU A N 1
ATOM 580 C CA . LEU A 1 83 ? -5.385 10.364 -7.111 1.00 91.94 83 LEU A CA 1
ATOM 581 C C . LEU A 1 83 ? -5.938 11.324 -8.168 1.00 91.94 83 LEU A C 1
ATOM 583 O O . LEU A 1 83 ? -5.160 12.006 -8.828 1.00 91.94 83 LEU A O 1
ATOM 587 N N . ALA A 1 84 ? -7.263 11.410 -8.317 1.00 91.81 84 ALA A N 1
ATOM 588 C CA . ALA A 1 84 ? -7.907 12.328 -9.253 1.00 91.81 84 ALA A CA 1
ATOM 589 C C . ALA A 1 84 ? -7.859 13.775 -8.748 1.00 91.81 84 ALA A C 1
ATOM 591 O O . ALA A 1 84 ? -7.638 14.701 -9.528 1.00 91.81 84 ALA A O 1
ATOM 592 N N . ASN A 1 85 ? -8.047 13.962 -7.440 1.00 90.94 85 ASN A N 1
ATOM 593 C CA . ASN A 1 85 ? -8.119 15.281 -6.812 1.00 90.94 85 ASN A CA 1
ATOM 594 C C . ASN A 1 85 ? -6.840 15.678 -6.062 1.00 90.94 85 ASN A C 1
ATOM 596 O O . ASN A 1 85 ? -6.826 16.716 -5.402 1.00 90.94 85 ASN A O 1
ATOM 600 N N . ASN A 1 86 ? -5.770 14.880 -6.150 1.00 87.56 86 ASN A N 1
ATOM 601 C CA . ASN A 1 86 ? -4.499 15.124 -5.462 1.00 87.56 86 ASN A CA 1
ATOM 602 C C . ASN A 1 86 ? -4.647 15.269 -3.935 1.00 87.56 86 ASN A C 1
ATOM 604 O O . ASN A 1 86 ? -3.923 16.035 -3.292 1.00 87.56 86 ASN A O 1
ATOM 608 N N . THR A 1 87 ? -5.581 14.532 -3.325 1.00 89.06 87 THR A N 1
ATOM 609 C CA . THR A 1 87 ? -5.809 14.610 -1.874 1.00 89.06 87 THR A CA 1
ATOM 610 C C . THR A 1 87 ? -5.354 13.348 -1.160 1.00 89.06 87 THR A C 1
ATOM 612 O O . THR A 1 87 ? -5.530 12.232 -1.641 1.00 89.06 87 THR A O 1
ATOM 615 N N . PHE A 1 88 ? -4.770 13.531 0.020 1.00 90.19 88 PHE A N 1
ATOM 616 C CA . PHE A 1 88 ? -4.417 12.448 0.926 1.00 90.19 88 PHE A CA 1
ATOM 617 C C . PHE A 1 88 ? -5.089 12.692 2.268 1.00 90.19 88 PHE A C 1
ATOM 619 O O . PHE A 1 88 ? -5.041 13.802 2.802 1.00 90.19 88 PHE A O 1
ATOM 626 N N . THR A 1 89 ? -5.719 11.658 2.815 1.00 91.69 89 THR A N 1
ATOM 627 C CA . THR A 1 89 ? -6.378 11.709 4.115 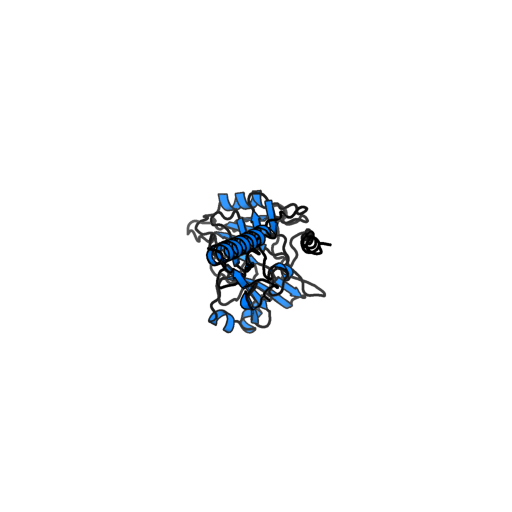1.00 91.69 89 THR A CA 1
ATOM 628 C C . THR A 1 89 ? -5.849 10.625 5.037 1.00 91.69 89 THR A C 1
ATOM 630 O O . THR A 1 89 ? -5.581 9.499 4.617 1.00 91.69 89 THR A O 1
ATOM 633 N N . ILE A 1 90 ? -5.746 10.972 6.316 1.00 91.94 90 ILE A N 1
ATOM 634 C CA . ILE A 1 90 ? -5.463 10.040 7.405 1.00 91.94 90 ILE A CA 1
ATOM 635 C C . ILE A 1 90 ? -6.634 10.143 8.366 1.00 91.94 90 ILE A C 1
ATOM 637 O O . ILE A 1 90 ? -6.939 11.224 8.868 1.00 91.94 90 ILE A O 1
ATOM 641 N N . ASN A 1 91 ? -7.320 9.028 8.586 1.00 92.62 91 ASN A N 1
ATOM 642 C CA . ASN A 1 91 ? -8.500 8.928 9.439 1.00 92.62 91 ASN A CA 1
ATOM 643 C C . ASN A 1 91 ? -9.568 9.982 9.089 1.00 92.62 91 ASN A C 1
ATOM 645 O O . ASN A 1 91 ? -10.193 10.574 9.964 1.00 92.62 91 ASN A O 1
ATOM 649 N N . GLY A 1 92 ? -9.744 10.239 7.786 1.00 90.12 92 GLY A N 1
ATOM 650 C CA . GLY A 1 92 ? -10.692 11.219 7.247 1.00 90.12 92 GLY A CA 1
ATOM 651 C C . GLY A 1 92 ? -10.212 12.675 7.266 1.00 90.12 92 GLY A C 1
ATOM 652 O O . GLY A 1 92 ? -10.871 13.529 6.678 1.00 90.12 92 GLY A O 1
ATOM 653 N N . ALA A 1 93 ? -9.066 12.978 7.880 1.00 89.88 93 ALA A N 1
ATOM 654 C CA . ALA A 1 93 ? -8.493 14.320 7.888 1.00 89.88 93 ALA A CA 1
ATOM 655 C C . ALA A 1 93 ? -7.548 14.526 6.696 1.00 89.88 93 ALA A C 1
ATOM 657 O O . ALA A 1 93 ? -6.563 13.796 6.545 1.00 89.88 93 ALA A O 1
ATOM 658 N N . VAL A 1 94 ? -7.832 15.541 5.874 1.00 88.25 94 VAL A N 1
ATOM 659 C CA . VAL A 1 94 ? -6.975 15.951 4.751 1.00 88.25 94 VAL A CA 1
ATOM 660 C C . VAL A 1 94 ? -5.616 16.408 5.271 1.00 88.25 94 VAL A C 1
ATOM 662 O O . VAL A 1 94 ? -5.530 17.255 6.159 1.00 88.25 94 VAL A O 1
ATOM 665 N N . GLN A 1 95 ? -4.552 15.853 4.700 1.00 84.38 95 GLN A N 1
ATOM 666 C CA . GLN A 1 95 ? -3.182 16.236 5.010 1.00 84.38 95 GLN A CA 1
ATOM 667 C C . GLN A 1 95 ? -2.807 17.482 4.204 1.00 84.38 95 GLN A C 1
ATOM 669 O O . GLN A 1 95 ? -2.707 17.442 2.980 1.00 84.38 95 GLN A O 1
ATOM 674 N N . THR A 1 96 ? -2.626 18.609 4.893 1.00 70.69 96 THR A N 1
ATOM 675 C CA . THR A 1 96 ? -2.238 19.894 4.292 1.00 70.69 96 THR A CA 1
ATOM 676 C C . THR A 1 96 ? -0.721 20.074 4.307 1.00 70.69 96 THR A C 1
ATOM 678 O O . THR A 1 96 ? -0.084 19.746 5.306 1.00 70.69 96 THR A O 1
ATOM 681 N N . GLY A 1 97 ? -0.149 20.661 3.252 1.00 61.72 97 GLY A N 1
ATOM 682 C CA . GLY A 1 97 ? 1.287 20.973 3.169 1.00 61.72 97 GLY A CA 1
ATOM 683 C C . GLY A 1 97 ? 2.125 19.986 2.347 1.00 61.72 97 GLY A C 1
ATOM 684 O O . GLY A 1 97 ? 3.302 20.251 2.134 1.00 61.72 97 GLY A O 1
ATOM 685 N N . ALA A 1 98 ? 1.522 18.901 1.851 1.00 59.50 98 ALA A N 1
ATOM 686 C CA . ALA A 1 98 ? 2.062 18.100 0.752 1.00 59.50 98 ALA A CA 1
ATOM 687 C C . ALA A 1 98 ? 1.461 18.600 -0.572 1.00 59.50 98 ALA A C 1
ATOM 689 O O . ALA A 1 98 ? 0.251 18.831 -0.640 1.00 59.50 98 ALA A O 1
ATOM 690 N N . THR A 1 99 ? 2.272 18.786 -1.609 1.00 64.56 99 THR A N 1
ATOM 691 C CA . THR A 1 99 ? 1.835 19.276 -2.925 1.00 64.56 99 THR A CA 1
ATOM 692 C C . THR A 1 99 ? 1.612 18.113 -3.893 1.00 64.56 99 THR A C 1
ATOM 694 O O . THR A 1 99 ? 2.174 18.070 -4.969 1.00 64.56 99 THR A O 1
ATOM 697 N N . ASN A 1 100 ? 0.746 17.161 -3.538 1.00 73.25 100 ASN A N 1
ATOM 698 C CA . ASN A 1 100 ? 0.558 15.960 -4.361 1.00 73.25 100 ASN A CA 1
ATOM 699 C C . ASN A 1 100 ? 0.270 16.300 -5.843 1.00 73.25 100 ASN A C 1
ATOM 701 O O . ASN A 1 100 ? -0.614 17.109 -6.140 1.00 73.25 100 ASN A O 1
ATOM 705 N N . ASP A 1 101 ? 0.980 15.647 -6.762 1.00 77.44 101 ASP A N 1
ATOM 706 C CA . ASP A 1 101 ? 0.822 15.830 -8.210 1.00 77.44 101 ASP A CA 1
ATOM 707 C C . ASP A 1 101 ? 0.686 14.469 -8.903 1.00 77.44 101 ASP A C 1
ATOM 709 O O . ASP A 1 101 ? 1.615 13.928 -9.510 1.00 77.44 101 ASP A O 1
ATOM 713 N N . TRP A 1 102 ? -0.495 13.870 -8.749 1.00 85.25 102 TRP A N 1
ATOM 714 C CA . TRP A 1 102 ? -0.833 12.565 -9.313 1.00 85.25 102 TRP A CA 1
ATOM 715 C C . TRP A 1 102 ? -1.760 12.674 -10.520 1.00 85.25 102 TRP A C 1
ATOM 717 O O . TRP A 1 102 ? -1.575 11.968 -11.514 1.00 85.25 102 TRP A O 1
ATOM 727 N N . SER A 1 103 ? -2.754 13.557 -10.433 1.00 86.62 103 SER A N 1
ATOM 728 C CA . SER A 1 103 ? -3.947 13.572 -11.281 1.00 86.62 103 SER A CA 1
ATOM 729 C C . SER A 1 103 ? -3.653 13.588 -12.776 1.00 86.62 103 SER A C 1
ATOM 731 O O . SER A 1 103 ? -4.244 12.802 -13.516 1.00 86.62 103 SER A O 1
ATOM 733 N N . GLY A 1 104 ? -2.699 14.404 -13.232 1.00 85.00 104 GLY A N 1
ATOM 734 C CA . GLY A 1 104 ? -2.333 14.476 -14.649 1.00 85.00 104 GLY A CA 1
ATOM 735 C C . GLY A 1 104 ? -1.759 13.163 -15.190 1.00 85.00 104 GLY A C 1
ATOM 736 O O . GLY A 1 104 ? -2.135 12.714 -16.271 1.00 85.00 104 GLY A O 1
ATOM 737 N N . GLN A 1 105 ? -0.879 12.513 -14.427 1.00 86.19 105 GLN A N 1
ATOM 738 C CA . GLN A 1 105 ? -0.215 11.267 -14.828 1.00 86.19 105 GLN A CA 1
ATOM 739 C C . GLN A 1 105 ? -1.137 10.055 -14.672 1.00 86.19 105 GLN A C 1
ATOM 741 O O . GLN A 1 105 ? -1.112 9.138 -15.489 1.00 86.19 105 GLN A O 1
ATOM 746 N N . VAL A 1 106 ? -1.993 10.069 -13.653 1.00 89.81 106 VAL A N 1
ATOM 747 C CA . VAL A 1 106 ? -3.015 9.040 -13.443 1.00 89.81 106 VAL A CA 1
ATOM 748 C C . VAL A 1 106 ? -4.060 9.097 -14.557 1.00 89.81 106 VAL A C 1
ATOM 750 O O . VAL A 1 106 ? -4.388 8.061 -15.133 1.00 89.81 106 VAL A O 1
ATOM 753 N N . ALA A 1 107 ? -4.519 10.295 -14.934 1.00 90.50 107 ALA A N 1
ATOM 754 C CA . ALA A 1 107 ? -5.412 10.477 -16.075 1.00 90.50 107 ALA A CA 1
ATOM 755 C C . ALA A 1 107 ? -4.763 10.010 -17.390 1.00 90.50 107 ALA A C 1
ATOM 757 O O . ALA A 1 107 ? -5.408 9.327 -18.187 1.00 90.50 107 ALA A O 1
ATOM 758 N N . ASP A 1 108 ? -3.479 10.323 -17.597 1.00 87.00 108 ASP A N 1
ATOM 759 C CA . ASP A 1 108 ? -2.722 9.859 -18.762 1.00 87.00 108 ASP A CA 1
ATOM 760 C C . ASP A 1 108 ? -2.673 8.326 -18.844 1.00 87.00 108 ASP A C 1
ATOM 762 O O . ASP A 1 108 ? -3.000 7.758 -19.890 1.00 87.00 108 ASP A O 1
ATOM 766 N N . PHE A 1 109 ? -2.343 7.658 -17.735 1.00 87.69 109 PHE A N 1
ATOM 767 C CA . PHE A 1 109 ? -2.312 6.199 -17.645 1.00 87.69 109 PHE A CA 1
ATOM 768 C C . PHE A 1 109 ? -3.680 5.581 -17.952 1.00 87.69 109 PHE A C 1
ATOM 770 O O . PHE A 1 109 ? -3.788 4.750 -18.854 1.00 87.69 109 PHE A O 1
ATOM 777 N N . ILE A 1 110 ? -4.732 6.024 -17.255 1.00 90.81 110 ILE A N 1
ATOM 778 C CA . ILE A 1 110 ? -6.092 5.482 -17.401 1.00 90.81 110 ILE A CA 1
ATOM 779 C C . ILE A 1 110 ? -6.611 5.668 -18.830 1.00 90.81 110 ILE A C 1
ATOM 781 O O . ILE A 1 110 ? -7.269 4.780 -19.363 1.00 90.81 110 ILE A O 1
ATOM 785 N N . SER A 1 111 ? -6.282 6.785 -19.487 1.00 89.81 111 SER A N 1
ATOM 786 C CA . SER A 1 111 ? -6.707 7.042 -20.872 1.00 89.81 111 SER A CA 1
ATOM 787 C C . SER A 1 111 ? -6.099 6.081 -21.905 1.00 89.81 111 SER A C 1
ATOM 789 O O . SER A 1 111 ? -6.599 5.995 -23.028 1.00 89.81 111 SER A O 1
ATOM 791 N N . LYS A 1 112 ? -5.017 5.377 -21.547 1.00 86.06 112 LYS A N 1
ATOM 792 C CA . LYS A 1 112 ? -4.235 4.518 -22.452 1.00 86.06 112 LYS A CA 1
ATOM 793 C C . LYS A 1 112 ? -4.196 3.049 -22.036 1.00 86.06 112 LYS A C 1
ATOM 795 O O . LYS A 1 112 ? -3.787 2.232 -22.859 1.00 86.06 112 LYS A O 1
ATOM 800 N N . ALA A 1 113 ? -4.536 2.732 -20.791 1.00 86.25 113 ALA A N 1
ATOM 801 C CA . ALA A 1 113 ? -4.531 1.380 -20.248 1.00 86.25 113 ALA A CA 1
ATOM 802 C C . ALA A 1 113 ? -5.877 0.674 -20.475 1.00 86.25 113 ALA A C 1
ATOM 804 O O . ALA A 1 113 ? -6.942 1.289 -20.388 1.00 86.25 113 ALA A O 1
ATOM 805 N N . ASP A 1 114 ? -5.844 -0.639 -20.695 1.00 87.12 114 ASP A N 1
ATOM 806 C CA . ASP A 1 114 ? -7.015 -1.498 -20.546 1.00 87.12 114 ASP A CA 1
ATOM 807 C C . ASP A 1 114 ? -7.264 -1.751 -19.054 1.00 87.12 114 ASP A C 1
ATOM 809 O O . ASP A 1 114 ? -6.707 -2.662 -18.437 1.00 87.12 114 ASP A O 1
ATOM 813 N N . MET A 1 115 ? -8.123 -0.922 -18.459 1.00 87.88 115 MET A N 1
ATOM 814 C CA . MET A 1 115 ? -8.426 -0.942 -17.024 1.00 87.88 115 MET A CA 1
ATOM 815 C C . MET A 1 115 ? -8.927 -2.299 -16.510 1.00 87.88 115 MET A C 1
ATOM 817 O O . MET A 1 115 ? -8.735 -2.609 -15.334 1.00 87.88 115 MET A O 1
ATOM 821 N N . ALA A 1 116 ? -9.503 -3.148 -17.369 1.00 86.94 116 ALA A N 1
ATOM 822 C CA . ALA A 1 116 ? -9.922 -4.496 -16.982 1.00 86.94 116 ALA A CA 1
ATOM 823 C C . ALA A 1 116 ? -8.735 -5.450 -16.740 1.00 86.94 116 ALA A C 1
ATOM 825 O O . ALA A 1 116 ? -8.892 -6.502 -16.117 1.00 86.94 116 ALA A O 1
ATOM 826 N N . GLN A 1 117 ? -7.556 -5.094 -17.242 1.00 84.75 117 GLN A N 1
ATOM 827 C CA . GLN A 1 117 ? -6.342 -5.909 -17.228 1.00 84.75 117 GLN A CA 1
ATOM 828 C C . GLN A 1 117 ? -5.251 -5.317 -16.337 1.00 84.75 117 GLN A C 1
ATOM 830 O O . GLN A 1 117 ? -4.228 -5.969 -16.084 1.00 84.75 117 GLN A O 1
ATOM 835 N N . VAL A 1 118 ? -5.478 -4.103 -15.826 1.00 86.94 118 VAL A N 1
ATOM 836 C CA . VAL A 1 118 ? -4.565 -3.453 -14.898 1.00 86.94 118 VAL A CA 1
ATOM 837 C C . VAL A 1 118 ? -4.501 -4.230 -13.588 1.00 86.94 118 VAL A C 1
ATOM 839 O O . VAL A 1 118 ? -5.503 -4.571 -12.948 1.00 86.94 118 VAL A O 1
ATOM 842 N N . LYS A 1 119 ? -3.266 -4.471 -13.164 1.00 86.50 119 LYS A N 1
ATOM 843 C CA . LYS A 1 119 ? -2.924 -4.981 -11.843 1.00 86.50 119 LYS A CA 1
ATOM 844 C C . LYS A 1 119 ? -2.096 -3.948 -11.110 1.00 86.50 119 LYS A C 1
ATOM 846 O O . LYS A 1 119 ? -1.386 -3.161 -11.727 1.00 86.50 119 LYS A O 1
ATOM 851 N N . TYR A 1 120 ? -2.149 -3.992 -9.791 1.00 87.75 120 TYR A N 1
ATOM 852 C CA . TYR A 1 120 ? -1.379 -3.128 -8.926 1.00 87.75 120 TYR A CA 1
ATOM 853 C C . TYR A 1 120 ? -0.555 -3.921 -7.913 1.00 87.75 120 TYR A C 1
ATOM 855 O O . TYR A 1 120 ? -0.889 -5.053 -7.547 1.00 87.75 120 TYR A O 1
ATOM 863 N N . ALA A 1 121 ? 0.525 -3.305 -7.460 1.00 84.12 121 ALA A N 1
ATOM 864 C CA . ALA A 1 121 ? 1.377 -3.770 -6.379 1.00 84.12 121 ALA A CA 1
ATOM 865 C C . ALA A 1 121 ? 1.916 -2.560 -5.609 1.00 84.12 121 ALA A C 1
ATOM 867 O O . ALA A 1 121 ? 1.902 -1.435 -6.104 1.00 84.12 121 ALA A O 1
ATOM 868 N N . LEU A 1 122 ? 2.406 -2.794 -4.396 1.00 84.88 122 LEU A N 1
ATOM 869 C CA . LEU A 1 122 ? 3.079 -1.780 -3.591 1.00 84.88 122 LEU A CA 1
ATOM 870 C C . LEU A 1 122 ? 4.543 -2.178 -3.431 1.00 84.88 122 LEU A C 1
ATOM 872 O O . LEU A 1 122 ? 4.839 -3.347 -3.175 1.00 84.88 122 LEU A O 1
ATOM 876 N N . VAL A 1 123 ? 5.438 -1.209 -3.607 1.00 77.56 123 VAL A N 1
ATOM 877 C CA . VAL A 1 123 ? 6.888 -1.394 -3.560 1.00 77.56 123 VAL A CA 1
ATOM 878 C C . VAL A 1 123 ? 7.477 -0.437 -2.533 1.00 77.56 123 VAL A C 1
ATOM 880 O O . VAL A 1 123 ? 7.343 0.779 -2.646 1.00 77.56 123 VAL A O 1
ATOM 883 N N . ALA A 1 124 ? 8.125 -0.998 -1.516 1.00 81.50 124 ALA A N 1
ATOM 884 C CA . ALA A 1 124 ? 8.868 -0.260 -0.501 1.00 81.50 124 ALA A CA 1
ATOM 885 C C . ALA A 1 124 ? 9.858 -1.202 0.196 1.00 81.50 124 ALA A C 1
ATOM 887 O O . ALA A 1 124 ? 9.645 -2.417 0.222 1.00 81.50 124 ALA A O 1
ATOM 888 N N . GLY A 1 125 ? 10.910 -0.672 0.812 1.00 81.56 125 GLY A N 1
ATOM 889 C CA . GLY A 1 125 ? 11.825 -1.487 1.601 1.00 81.56 125 GLY A CA 1
ATOM 890 C C . GLY A 1 125 ? 12.966 -0.722 2.249 1.00 81.56 125 GLY A C 1
ATOM 891 O O . GLY A 1 125 ? 12.984 0.505 2.329 1.00 81.56 125 GLY A O 1
ATOM 892 N N . SER A 1 126 ? 13.936 -1.496 2.717 1.00 82.56 126 SER A N 1
ATOM 893 C CA . SER A 1 126 ? 15.074 -1.051 3.503 1.00 82.56 126 SER A CA 1
ATOM 894 C C . SER A 1 126 ? 16.321 -1.872 3.166 1.00 82.56 126 SER A C 1
ATOM 896 O O . SER A 1 126 ? 16.277 -3.107 3.141 1.00 82.56 126 SER A O 1
ATOM 898 N N . ARG A 1 127 ? 17.447 -1.188 2.942 1.00 78.31 127 ARG A N 1
ATOM 899 C CA . ARG A 1 127 ? 18.758 -1.770 2.611 1.00 78.31 127 ARG A CA 1
ATOM 900 C C . ARG A 1 127 ? 19.875 -1.000 3.316 1.00 78.31 127 ARG A C 1
ATOM 902 O O . ARG A 1 127 ? 19.744 0.197 3.556 1.00 78.31 127 ARG A O 1
ATOM 909 N N . ARG A 1 128 ? 20.978 -1.676 3.640 1.00 79.56 128 ARG A N 1
ATOM 910 C CA . ARG A 1 128 ? 22.220 -1.058 4.120 1.00 79.56 128 ARG A CA 1
ATOM 911 C C . ARG A 1 128 ? 23.396 -1.455 3.234 1.00 79.56 128 ARG A C 1
ATOM 913 O O . ARG A 1 128 ? 23.818 -2.616 3.262 1.00 79.56 128 ARG A O 1
ATOM 920 N N . GLY A 1 129 ? 23.946 -0.509 2.478 1.00 74.19 129 GLY A N 1
ATOM 921 C CA . GLY A 1 129 ? 24.944 -0.802 1.448 1.00 74.19 129 GLY A CA 1
ATOM 922 C C . GLY A 1 129 ? 24.389 -1.832 0.463 1.00 74.19 129 GLY A C 1
ATOM 923 O O . GLY A 1 129 ? 23.278 -1.684 -0.021 1.00 74.19 129 GLY A O 1
ATOM 924 N N . SER A 1 130 ? 25.096 -2.935 0.219 1.00 69.88 130 SER A N 1
ATOM 925 C CA . SER A 1 130 ? 24.600 -4.021 -0.650 1.00 69.88 130 SER A CA 1
ATOM 926 C C . SER A 1 130 ? 23.694 -5.040 0.061 1.00 69.88 130 SER A C 1
ATOM 928 O O . SER A 1 130 ? 23.225 -5.989 -0.562 1.00 69.88 130 SER A O 1
ATOM 930 N N . ASN A 1 131 ? 23.438 -4.882 1.364 1.00 73.81 131 ASN A N 1
ATOM 931 C CA . ASN A 1 131 ? 22.676 -5.853 2.149 1.00 73.81 131 ASN A CA 1
ATOM 932 C C . ASN A 1 131 ? 21.221 -5.418 2.302 1.00 73.81 131 ASN A C 1
ATOM 934 O O . ASN A 1 131 ? 20.917 -4.443 2.992 1.00 73.81 131 ASN A O 1
ATOM 938 N N . VAL A 1 132 ? 20.306 -6.172 1.700 1.00 73.75 132 VAL A N 1
ATOM 939 C CA . VAL A 1 132 ? 18.869 -6.035 1.962 1.00 73.75 132 VAL A CA 1
ATOM 940 C C . VAL A 1 132 ? 18.579 -6.262 3.440 1.00 73.75 132 VAL A C 1
ATOM 942 O O . VAL A 1 132 ? 19.109 -7.194 4.041 1.00 73.75 132 VAL A O 1
ATOM 945 N N . ASN A 1 133 ? 17.682 -5.451 3.998 1.00 80.06 133 ASN A N 1
ATOM 946 C CA . ASN A 1 133 ? 17.119 -5.664 5.325 1.00 80.06 133 ASN A CA 1
ATOM 947 C C . ASN A 1 133 ? 15.685 -6.218 5.228 1.00 80.06 133 ASN A C 1
ATOM 949 O O . ASN A 1 133 ? 15.421 -7.325 5.705 1.00 80.06 133 ASN A O 1
ATOM 953 N N . ALA A 1 134 ? 14.773 -5.483 4.581 1.00 82.50 134 ALA A N 1
ATOM 954 C CA . ALA A 1 134 ? 13.364 -5.865 4.469 1.00 82.50 134 ALA A CA 1
ATOM 955 C C . ALA A 1 134 ? 12.647 -5.172 3.299 1.00 82.50 134 ALA A C 1
ATOM 957 O O . ALA A 1 134 ? 13.077 -4.110 2.860 1.00 82.50 134 ALA A O 1
ATOM 958 N N . PHE A 1 135 ? 11.532 -5.742 2.842 1.00 80.75 135 PHE A N 1
ATOM 959 C CA . PHE A 1 135 ? 10.648 -5.184 1.814 1.00 80.75 135 PHE A CA 1
ATOM 960 C C . PHE A 1 135 ? 9.178 -5.347 2.200 1.00 80.75 135 PHE A C 1
ATOM 962 O O . PHE A 1 135 ? 8.827 -6.270 2.937 1.00 80.75 135 PHE A O 1
ATOM 969 N N . LEU A 1 136 ? 8.312 -4.488 1.662 1.00 84.06 136 LEU A N 1
ATOM 970 C CA . LEU A 1 136 ? 6.873 -4.734 1.632 1.00 84.06 136 LEU A CA 1
ATOM 971 C C . LEU A 1 136 ? 6.494 -5.436 0.341 1.00 84.06 136 LEU A C 1
ATOM 973 O O . LEU A 1 136 ? 6.845 -4.996 -0.751 1.00 84.06 136 LEU A O 1
ATOM 977 N N . ALA A 1 137 ? 5.723 -6.501 0.497 1.00 80.06 137 ALA A N 1
ATOM 978 C CA . ALA A 1 137 ? 5.073 -7.202 -0.585 1.00 80.06 137 ALA A CA 1
ATOM 979 C C . ALA A 1 137 ? 3.559 -7.072 -0.420 1.00 80.06 137 ALA A C 1
ATOM 981 O O . ALA A 1 137 ? 2.999 -7.480 0.601 1.00 80.06 137 ALA A O 1
ATOM 982 N N . ALA A 1 138 ? 2.896 -6.530 -1.442 1.00 81.31 138 ALA A N 1
ATOM 983 C CA . ALA A 1 138 ? 1.469 -6.759 -1.627 1.00 81.31 138 ALA A CA 1
ATOM 984 C C . ALA A 1 138 ? 1.222 -8.235 -1.968 1.00 81.31 138 ALA A C 1
ATOM 986 O O . ALA A 1 138 ? 2.118 -8.917 -2.459 1.00 81.31 138 ALA A O 1
ATOM 987 N N . GLY A 1 139 ? 0.031 -8.752 -1.688 1.00 78.31 139 GLY A N 1
ATOM 988 C CA . GLY A 1 139 ? -0.365 -10.114 -2.040 1.00 78.31 139 GLY A CA 1
ATOM 989 C C . GLY A 1 139 ? -1.190 -10.791 -0.950 1.00 78.31 139 GLY A C 1
ATOM 990 O O . GLY A 1 139 ? -1.253 -10.347 0.195 1.00 78.31 139 GLY A O 1
ATOM 991 N N . THR A 1 140 ? -1.810 -11.912 -1.314 1.00 75.44 140 THR A N 1
ATOM 992 C CA . THR A 1 140 ? -2.593 -12.739 -0.382 1.00 75.44 140 THR A CA 1
ATOM 993 C C . THR A 1 140 ? -1.960 -14.126 -0.262 1.00 75.44 140 THR A C 1
ATOM 995 O O . THR A 1 140 ? -2.448 -15.077 -0.876 1.00 75.44 140 THR A O 1
ATOM 998 N N . PRO A 1 141 ? -0.833 -14.260 0.461 1.00 74.44 141 PRO A N 1
ATOM 999 C CA . PRO A 1 141 ? -0.190 -15.552 0.636 1.00 74.44 141 PRO A CA 1
ATOM 1000 C C . PRO A 1 141 ? -1.053 -16.501 1.466 1.00 74.44 141 PRO A C 1
ATOM 1002 O O . PRO A 1 141 ? -1.644 -16.123 2.479 1.00 74.44 141 PRO A O 1
ATOM 1005 N N . THR A 1 142 ? -1.064 -17.770 1.074 1.00 78.38 142 THR A N 1
ATOM 1006 C CA . THR A 1 142 ? -1.550 -18.859 1.928 1.00 78.38 142 THR A CA 1
ATOM 1007 C C . THR A 1 142 ? -0.621 -19.049 3.131 1.00 78.38 142 THR A C 1
ATOM 1009 O O . THR A 1 142 ? 0.570 -18.745 3.070 1.00 78.38 142 THR A O 1
ATOM 1012 N N . ALA A 1 143 ? -1.129 -19.629 4.223 1.00 76.62 143 ALA A N 1
ATOM 1013 C CA . ALA A 1 143 ? -0.302 -19.964 5.389 1.00 76.62 143 ALA A CA 1
ATOM 1014 C C . ALA A 1 143 ? 0.896 -20.868 5.026 1.00 76.62 143 ALA A C 1
ATOM 1016 O O . ALA A 1 143 ? 1.992 -20.715 5.565 1.00 76.62 143 ALA A O 1
ATOM 1017 N N . THR A 1 144 ? 0.705 -21.777 4.065 1.00 79.62 144 THR A N 1
ATOM 1018 C CA . THR A 1 144 ? 1.764 -22.638 3.529 1.00 79.62 144 THR A CA 1
ATOM 1019 C C . THR A 1 144 ? 2.831 -21.842 2.780 1.00 79.62 144 THR A C 1
ATOM 1021 O O . THR A 1 144 ? 4.013 -22.105 2.970 1.00 79.62 144 THR A O 1
ATOM 1024 N N . GLN A 1 145 ? 2.441 -20.861 1.959 1.00 77.56 145 GLN A N 1
ATOM 1025 C CA . GLN A 1 145 ? 3.394 -19.982 1.273 1.00 77.56 145 GLN A CA 1
ATOM 1026 C C . GLN A 1 145 ? 4.231 -19.180 2.268 1.00 77.56 145 GLN A C 1
ATOM 1028 O O . GLN A 1 145 ? 5.445 -19.132 2.095 1.00 77.56 145 GLN A O 1
ATOM 1033 N N . LEU A 1 146 ? 3.606 -18.664 3.334 1.00 72.44 146 LEU A N 1
ATOM 1034 C CA . LEU A 1 146 ? 4.331 -17.941 4.381 1.00 72.44 146 LEU A CA 1
ATOM 1035 C C . LEU A 1 146 ? 5.355 -18.841 5.101 1.00 72.44 146 LEU A C 1
ATOM 1037 O O . LEU A 1 146 ? 6.500 -18.480 5.343 1.00 72.44 146 LEU A O 1
ATOM 1041 N N . THR A 1 147 ? 4.958 -20.080 5.406 1.00 73.38 147 THR A N 1
ATOM 1042 C CA . THR A 1 147 ? 5.830 -21.049 6.100 1.00 73.38 147 THR A CA 1
ATOM 1043 C C . THR A 1 147 ? 6.997 -21.523 5.225 1.00 73.38 147 THR A C 1
ATOM 1045 O O . THR A 1 147 ? 8.050 -21.896 5.738 1.00 73.38 147 THR A O 1
ATOM 1048 N N . ASN A 1 148 ? 6.818 -21.527 3.902 1.00 72.81 148 ASN A N 1
ATOM 1049 C CA . ASN A 1 148 ? 7.810 -22.022 2.950 1.00 72.81 148 ASN A CA 1
ATOM 1050 C C . ASN A 1 148 ? 8.803 -20.948 2.479 1.00 72.81 148 ASN A C 1
ATOM 1052 O O . ASN A 1 148 ? 9.801 -21.296 1.834 1.00 72.81 148 ASN A O 1
ATOM 1056 N N . GLN A 1 149 ? 8.570 -19.668 2.783 1.00 75.12 149 GLN A N 1
ATOM 1057 C CA . GLN A 1 149 ? 9.548 -18.621 2.514 1.00 75.12 149 GLN A CA 1
ATOM 1058 C C . GLN A 1 149 ? 10.768 -18.797 3.426 1.00 75.12 149 GLN A C 1
ATOM 1060 O O . GLN A 1 149 ? 10.660 -19.037 4.625 1.00 75.12 149 GLN A O 1
ATOM 1065 N N . ASN A 1 150 ? 11.964 -18.720 2.843 1.00 75.31 150 ASN A N 1
ATOM 1066 C CA . ASN A 1 150 ? 13.216 -18.886 3.574 1.00 75.31 150 ASN A CA 1
ATOM 1067 C C . ASN A 1 150 ? 14.325 -18.011 2.988 1.00 75.31 150 ASN A C 1
ATOM 1069 O O . ASN A 1 150 ? 14.183 -17.439 1.902 1.00 75.31 150 ASN A O 1
ATOM 1073 N N . SER A 1 151 ? 15.448 -17.946 3.708 1.00 72.25 151 SER A N 1
ATOM 1074 C CA . SER A 1 151 ? 16.598 -17.120 3.345 1.00 72.25 151 SER A CA 1
ATOM 1075 C C . SER A 1 151 ? 17.106 -17.396 1.929 1.00 72.25 151 SER A C 1
ATOM 1077 O O . SER A 1 151 ? 17.386 -16.454 1.200 1.00 72.25 151 SER A O 1
ATOM 1079 N N . ALA A 1 152 ? 17.155 -18.653 1.476 1.00 71.25 152 ALA A N 1
ATOM 1080 C CA . ALA A 1 152 ? 17.620 -19.009 0.129 1.00 71.25 152 ALA A CA 1
ATOM 1081 C C . ALA A 1 152 ? 16.721 -18.448 -0.989 1.00 71.25 152 ALA A C 1
ATOM 1083 O O . ALA A 1 152 ? 17.160 -18.273 -2.125 1.00 71.25 152 ALA A O 1
ATOM 1084 N N . LYS A 1 153 ? 15.459 -18.150 -0.677 1.00 70.81 153 LYS A N 1
ATOM 1085 C CA . LYS A 1 153 ? 14.472 -17.625 -1.627 1.00 70.81 153 LYS A CA 1
ATOM 1086 C C . LYS A 1 153 ? 14.477 -16.102 -1.622 1.00 70.81 153 LYS A C 1
ATOM 1088 O O . LYS A 1 153 ? 14.453 -15.496 -2.688 1.00 70.81 153 LYS A O 1
ATOM 1093 N N . THR A 1 154 ? 14.691 -15.500 -0.457 1.00 62.03 154 THR A N 1
ATOM 1094 C CA . THR A 1 154 ? 14.940 -14.062 -0.295 1.00 62.03 154 THR A CA 1
ATOM 1095 C C . THR A 1 154 ? 16.368 -13.629 -0.668 1.00 62.03 154 THR A C 1
ATOM 1097 O O . THR A 1 154 ? 16.622 -12.435 -0.802 1.00 62.03 154 THR A O 1
ATOM 1100 N N . THR A 1 155 ? 17.307 -14.563 -0.883 1.00 58.38 155 THR A N 1
ATOM 1101 C CA . THR A 1 155 ? 18.728 -14.264 -1.184 1.00 58.38 155 THR A CA 1
ATOM 1102 C C . THR A 1 155 ? 18.904 -13.476 -2.484 1.00 58.38 155 THR A C 1
ATOM 1104 O O . THR A 1 155 ? 19.780 -12.624 -2.568 1.00 58.38 155 THR A O 1
ATOM 1107 N N . ASN A 1 156 ? 18.037 -13.678 -3.479 1.00 52.72 156 ASN A N 1
ATOM 1108 C CA . ASN A 1 156 ? 18.108 -12.940 -4.745 1.00 52.72 156 ASN A CA 1
ATOM 1109 C C . ASN A 1 156 ? 17.473 -11.543 -4.674 1.00 52.72 156 ASN A C 1
ATOM 1111 O O . ASN A 1 156 ? 17.570 -10.797 -5.639 1.00 52.72 156 ASN A O 1
ATOM 1115 N N . MET A 1 157 ? 16.874 -11.144 -3.544 1.00 55.22 157 MET A N 1
ATOM 1116 C CA . MET A 1 157 ? 16.348 -9.779 -3.376 1.00 55.22 157 MET A CA 1
ATOM 1117 C C . MET A 1 157 ? 17.471 -8.719 -3.329 1.00 55.22 157 MET A C 1
ATOM 1119 O O . MET A 1 157 ? 17.189 -7.526 -3.279 1.00 55.22 157 MET A O 1
ATOM 1123 N N . GLN A 1 158 ? 18.744 -9.135 -3.339 1.00 47.97 158 GLN A N 1
ATOM 1124 C CA . GLN A 1 158 ? 19.937 -8.317 -3.091 1.00 47.97 158 GLN A CA 1
ATOM 1125 C C . GLN A 1 158 ? 20.270 -7.238 -4.139 1.00 47.97 158 GLN A C 1
ATOM 1127 O O . GLN A 1 158 ? 21.196 -6.466 -3.912 1.00 47.97 158 GLN A O 1
ATOM 1132 N N . GLN A 1 159 ? 19.533 -7.127 -5.245 1.00 49.81 159 GLN A N 1
ATOM 1133 C CA . GLN A 1 159 ? 20.015 -6.420 -6.441 1.00 49.81 159 GLN A CA 1
ATOM 1134 C C . GLN A 1 159 ? 19.245 -5.153 -6.850 1.00 49.81 159 GLN A C 1
ATOM 1136 O O . GLN A 1 159 ? 19.206 -4.801 -8.025 1.00 49.81 159 GLN A O 1
ATOM 1141 N N . VAL A 1 160 ? 18.671 -4.410 -5.900 1.00 49.03 160 VAL A N 1
ATOM 1142 C CA . VAL A 1 160 ? 18.122 -3.073 -6.205 1.00 49.03 160 VAL A CA 1
ATOM 1143 C C . VAL A 1 160 ? 19.242 -2.022 -6.128 1.00 49.03 160 VAL A C 1
ATOM 1145 O O . VAL A 1 160 ? 19.293 -1.220 -5.201 1.00 49.03 160 VAL A O 1
ATOM 1148 N N . ASP A 1 161 ? 20.193 -2.066 -7.068 1.00 42.47 161 ASP A N 1
ATOM 1149 C CA . ASP A 1 161 ? 21.331 -1.122 -7.140 1.00 42.47 161 ASP A CA 1
ATOM 1150 C C . ASP A 1 161 ? 20.985 0.221 -7.806 1.00 42.47 161 ASP A C 1
ATOM 1152 O O . ASP A 1 161 ? 21.771 1.170 -7.779 1.00 42.47 161 ASP A O 1
ATOM 1156 N N . LEU A 1 162 ? 19.783 0.325 -8.369 1.00 46.59 162 LEU A N 1
ATOM 1157 C CA . LEU A 1 162 ? 19.243 1.533 -8.984 1.00 46.59 162 LEU A CA 1
ATOM 1158 C C . LEU A 1 162 ? 18.182 2.151 -8.056 1.00 46.59 162 LEU A C 1
ATOM 1160 O O . LEU A 1 162 ? 17.593 1.434 -7.244 1.00 46.59 162 LEU A O 1
ATOM 1164 N N . PRO A 1 163 ? 17.934 3.479 -8.104 1.00 48.31 163 PRO A N 1
ATOM 1165 C CA . PRO A 1 163 ? 16.792 4.036 -7.393 1.00 48.31 163 PRO A CA 1
ATOM 1166 C C . PRO A 1 163 ? 15.519 3.309 -7.805 1.00 48.31 163 PRO A C 1
ATOM 1168 O O . PRO A 1 163 ? 15.422 2.811 -8.926 1.00 48.31 163 PRO A O 1
ATOM 1171 N N . LEU A 1 164 ? 14.543 3.304 -6.890 1.00 49.88 164 LEU A N 1
ATOM 1172 C CA . LEU A 1 164 ? 13.271 2.619 -7.085 1.00 49.88 164 LEU A CA 1
ATOM 1173 C C . LEU A 1 164 ? 12.596 2.968 -8.432 1.00 49.88 164 LEU A C 1
ATOM 1175 O O . LEU A 1 164 ? 11.838 2.187 -9.008 1.00 49.88 164 LEU A O 1
ATOM 1179 N N . TYR A 1 165 ? 12.915 4.155 -8.930 1.00 54.38 165 TYR A N 1
ATOM 1180 C CA . TYR A 1 165 ? 12.583 4.645 -10.243 1.00 54.38 165 TYR A CA 1
ATOM 1181 C C . TYR A 1 165 ? 13.723 5.566 -10.727 1.00 54.38 165 TYR A C 1
ATOM 1183 O O . TYR A 1 165 ? 14.222 6.390 -9.956 1.00 54.38 165 TYR A O 1
ATOM 1191 N N . ILE A 1 166 ? 14.158 5.429 -11.986 1.00 53.22 166 ILE A N 1
ATOM 1192 C CA . ILE A 1 166 ? 15.059 6.387 -12.650 1.00 53.22 166 ILE A CA 1
ATOM 1193 C C . ILE A 1 166 ? 14.228 7.165 -13.665 1.00 53.22 166 ILE A C 1
ATOM 1195 O O . ILE A 1 166 ? 13.825 6.618 -14.691 1.00 53.22 166 ILE A O 1
ATOM 1199 N N . GLN A 1 167 ? 14.006 8.449 -13.397 1.00 55.19 167 GLN A N 1
ATOM 1200 C CA . GLN A 1 167 ? 13.383 9.348 -14.361 1.00 55.19 167 GLN A CA 1
ATOM 1201 C C . GLN A 1 167 ? 14.341 9.598 -15.534 1.00 55.19 167 GLN A C 1
ATOM 1203 O O . GLN A 1 167 ? 15.506 9.949 -15.331 1.00 55.19 167 GLN A O 1
ATOM 1208 N N . GLY A 1 168 ? 13.851 9.482 -16.770 1.00 50.00 168 GLY A N 1
ATOM 1209 C CA . GLY A 1 168 ? 14.487 10.162 -17.898 1.00 50.00 168 GLY A CA 1
ATOM 1210 C C . GLY A 1 168 ? 14.265 11.670 -17.755 1.00 50.00 168 GLY A C 1
ATOM 1211 O O . GLY A 1 168 ? 13.156 12.083 -17.436 1.00 50.00 168 GLY A O 1
ATOM 1212 N N . ALA A 1 169 ? 15.285 12.497 -17.998 1.00 43.66 169 ALA A N 1
ATOM 1213 C CA . ALA A 1 169 ? 15.318 13.943 -17.706 1.00 43.66 169 ALA A CA 1
ATOM 1214 C C . ALA A 1 169 ? 14.163 14.824 -18.266 1.00 43.66 169 ALA A C 1
ATOM 1216 O O . ALA A 1 169 ? 14.141 16.020 -17.998 1.00 43.66 169 ALA A O 1
ATOM 1217 N N . ASN A 1 170 ? 13.209 14.264 -19.019 1.00 45.28 170 ASN A N 1
ATOM 1218 C CA . ASN A 1 170 ? 12.149 14.979 -19.738 1.00 45.28 170 ASN A CA 1
ATOM 1219 C C . ASN A 1 170 ? 10.707 14.585 -19.345 1.00 45.28 170 ASN A C 1
ATOM 1221 O O . ASN A 1 170 ? 9.774 15.069 -19.981 1.00 45.28 170 ASN A O 1
ATOM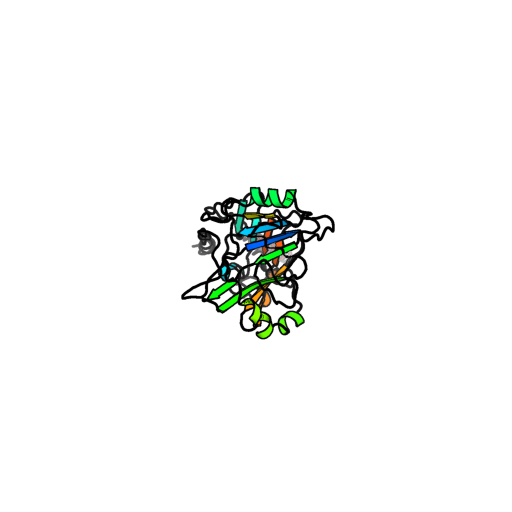 1225 N N . GLY A 1 171 ? 10.481 13.699 -18.367 1.00 47.03 171 GLY A N 1
ATOM 1226 C CA . GLY A 1 171 ? 9.145 13.128 -18.137 1.00 47.03 171 GLY A CA 1
ATOM 1227 C C . GLY A 1 171 ? 8.603 13.322 -16.725 1.00 47.03 171 GLY A C 1
ATOM 1228 O O . GLY A 1 171 ? 8.971 12.519 -15.887 1.00 47.03 171 GLY A O 1
ATOM 1229 N N . GLY A 1 172 ? 7.725 14.317 -16.500 1.00 53.31 172 GLY A N 1
ATOM 1230 C CA . GLY A 1 172 ? 6.780 14.452 -15.359 1.00 53.31 172 GLY A CA 1
ATOM 1231 C C . GLY A 1 172 ? 7.363 14.399 -13.933 1.00 53.31 172 GLY A C 1
ATOM 1232 O O . GLY A 1 172 ? 8.150 13.527 -13.604 1.00 53.31 172 GLY A O 1
ATOM 1233 N N . THR A 1 173 ? 7.019 15.325 -13.041 1.00 48.53 173 THR A N 1
ATOM 1234 C CA . THR A 1 173 ? 7.738 15.523 -11.766 1.00 48.53 173 THR A CA 1
ATOM 1235 C C . THR A 1 173 ? 7.687 14.330 -10.788 1.00 48.53 173 THR A C 1
ATOM 1237 O O . THR A 1 173 ? 6.752 14.182 -10.015 1.00 48.53 173 THR A O 1
ATOM 1240 N N . LEU A 1 174 ? 8.767 13.533 -10.763 1.00 55.19 174 LEU A N 1
ATOM 1241 C CA . LEU A 1 174 ? 9.170 12.627 -9.665 1.00 55.19 174 LEU A CA 1
ATOM 1242 C C . LEU A 1 174 ? 10.533 13.022 -9.040 1.00 55.19 174 LEU A C 1
ATOM 1244 O O . LEU A 1 174 ? 11.134 12.254 -8.290 1.00 55.19 174 LEU A O 1
ATOM 1248 N N . ALA A 1 175 ? 11.041 14.214 -9.380 1.00 44.62 175 ALA A N 1
ATOM 1249 C CA . ALA A 1 175 ? 12.348 14.738 -8.959 1.00 44.62 175 ALA A CA 1
ATOM 1250 C C . ALA A 1 175 ? 12.275 16.023 -8.109 1.00 44.62 175 ALA A C 1
ATOM 1252 O O . ALA A 1 175 ? 13.291 16.459 -7.568 1.00 44.62 175 ALA A O 1
ATOM 1253 N N . THR A 1 176 ? 11.100 16.646 -7.988 1.00 42.56 176 THR A N 1
ATOM 1254 C CA . THR A 1 176 ? 10.857 17.736 -7.031 1.00 42.56 176 THR A CA 1
ATOM 1255 C C . THR A 1 176 ? 10.550 17.156 -5.652 1.00 42.56 176 THR A C 1
ATOM 1257 O O . THR A 1 176 ? 10.360 15.952 -5.512 1.00 42.56 176 THR A O 1
ATOM 1260 N N . ALA A 1 177 ? 10.566 17.993 -4.615 1.00 46.81 177 ALA A N 1
ATOM 1261 C CA . ALA A 1 177 ? 10.465 17.583 -3.216 1.00 46.81 177 ALA A CA 1
ATOM 1262 C C . ALA A 1 177 ? 9.059 17.089 -2.782 1.00 46.81 177 ALA A C 1
ATOM 1264 O O . ALA A 1 177 ? 8.562 17.508 -1.739 1.00 46.81 177 ALA A O 1
ATOM 1265 N N . ASP A 1 178 ? 8.411 16.263 -3.609 1.00 53.09 178 ASP A N 1
ATOM 1266 C CA . ASP A 1 178 ? 6.960 16.110 -3.655 1.00 53.09 178 ASP A CA 1
ATOM 1267 C C . ASP A 1 178 ? 6.454 14.694 -3.986 1.00 53.09 178 ASP A C 1
ATOM 1269 O O . ASP A 1 178 ? 7.139 13.918 -4.658 1.00 53.09 178 ASP A O 1
ATOM 1273 N N . ASN A 1 179 ? 5.212 14.402 -3.584 1.00 67.12 179 ASN A N 1
ATOM 1274 C CA . ASN A 1 179 ? 4.502 13.147 -3.845 1.00 67.12 179 ASN A CA 1
ATOM 1275 C C . ASN A 1 179 ? 3.922 13.165 -5.272 1.00 67.12 179 ASN A C 1
ATOM 1277 O O . ASN A 1 179 ? 2.763 13.530 -5.485 1.00 67.12 179 ASN A O 1
ATOM 1281 N N . GLY A 1 180 ? 4.742 12.826 -6.263 1.00 75.00 180 GLY A N 1
ATOM 1282 C CA . GLY A 1 180 ? 4.343 12.820 -7.673 1.00 75.00 180 GLY A CA 1
ATOM 1283 C C . GLY A 1 180 ? 3.904 11.451 -8.199 1.00 75.00 180 GLY A C 1
ATOM 1284 O O . GLY A 1 180 ? 3.983 10.424 -7.516 1.00 75.00 180 GLY A O 1
ATOM 1285 N N . ALA A 1 181 ? 3.469 11.422 -9.456 1.00 80.44 181 ALA A N 1
ATOM 1286 C CA . ALA A 1 181 ? 3.247 10.199 -10.222 1.00 80.44 181 ALA A CA 1
ATOM 1287 C C . ALA A 1 181 ? 3.978 10.234 -11.572 1.00 80.44 181 ALA A C 1
ATOM 1289 O O . ALA A 1 181 ? 4.463 11.275 -12.010 1.00 80.44 181 ALA A O 1
ATOM 1290 N N . TYR A 1 182 ? 4.049 9.088 -12.247 1.00 80.00 182 TYR A N 1
ATOM 1291 C CA . TYR A 1 182 ? 4.577 8.994 -13.605 1.00 80.00 182 TYR A CA 1
ATOM 1292 C C . TYR A 1 182 ? 3.937 7.859 -14.399 1.00 80.00 182 TYR A C 1
ATOM 1294 O O . TYR A 1 182 ? 4.007 6.693 -14.001 1.00 80.00 182 TYR A O 1
ATOM 1302 N N . SER A 1 183 ? 3.328 8.223 -15.527 1.00 81.56 183 SER A N 1
ATOM 1303 C CA . SER A 1 183 ? 2.785 7.308 -16.530 1.00 81.56 183 SER A CA 1
ATOM 1304 C C . SER A 1 183 ? 3.890 6.884 -17.497 1.00 81.56 183 SER A C 1
ATOM 1306 O O . SER A 1 183 ? 4.626 7.720 -18.019 1.00 81.56 183 SER A O 1
ATOM 1308 N N . MET A 1 184 ? 3.997 5.580 -17.738 1.00 78.31 184 MET A N 1
ATOM 1309 C CA . MET A 1 184 ? 5.070 4.950 -18.501 1.00 78.31 184 MET A CA 1
ATOM 1310 C C . MET A 1 184 ? 4.538 4.174 -19.701 1.00 78.31 184 MET A C 1
ATOM 1312 O O . MET A 1 184 ? 3.590 3.387 -19.604 1.00 78.31 184 MET A O 1
ATOM 1316 N N . GLY A 1 185 ? 5.218 4.318 -20.832 1.00 75.00 185 GLY A N 1
ATOM 1317 C CA . GLY A 1 185 ? 5.208 3.342 -21.911 1.00 75.00 185 GLY A CA 1
ATOM 1318 C C . GLY A 1 185 ? 6.216 2.217 -21.684 1.00 75.00 185 GLY A C 1
ATOM 1319 O O . GLY A 1 185 ? 7.204 2.370 -20.972 1.00 75.00 185 GLY A O 1
ATOM 1320 N N . ALA A 1 186 ? 5.995 1.090 -22.362 1.00 71.81 186 ALA A N 1
ATOM 1321 C CA . ALA A 1 186 ? 6.850 -0.095 -22.277 1.00 71.81 186 ALA A CA 1
ATOM 1322 C C . ALA A 1 186 ? 8.332 0.131 -22.644 1.00 71.81 186 ALA A C 1
ATOM 1324 O O . ALA A 1 186 ? 9.178 -0.706 -22.340 1.00 71.81 186 ALA A O 1
ATOM 1325 N N . THR A 1 187 ? 8.643 1.227 -23.340 1.00 70.44 187 THR A N 1
ATOM 1326 C CA . THR A 1 187 ? 9.998 1.589 -23.781 1.00 70.44 187 THR A CA 1
ATOM 1327 C C . THR A 1 187 ? 10.699 2.574 -22.849 1.00 70.44 187 THR A C 1
ATOM 1329 O O . THR A 1 187 ? 11.857 2.903 -23.097 1.00 70.44 187 THR A O 1
ATOM 1332 N N . ASP A 1 188 ? 10.018 3.083 -21.820 1.00 69.31 188 ASP A N 1
ATOM 1333 C CA . ASP A 1 188 ? 10.622 4.041 -20.897 1.00 69.31 188 ASP A CA 1
ATOM 1334 C C . ASP A 1 188 ? 11.677 3.358 -20.025 1.00 69.31 188 ASP A C 1
ATOM 1336 O O . ASP A 1 188 ? 11.481 2.251 -19.531 1.00 69.31 188 ASP A O 1
ATOM 1340 N N . THR A 1 189 ? 12.800 4.031 -19.773 1.00 60.81 189 THR A N 1
ATOM 1341 C CA . THR A 1 189 ? 13.892 3.489 -18.941 1.00 60.81 189 THR A CA 1
ATOM 1342 C C . THR A 1 189 ? 13.437 3.158 -17.513 1.00 60.81 189 THR A C 1
ATOM 1344 O O . THR A 1 189 ? 13.958 2.242 -16.878 1.00 60.81 189 THR A O 1
ATOM 1347 N N . GLY A 1 190 ? 12.450 3.898 -17.002 1.00 56.91 190 GLY A N 1
ATOM 1348 C CA . GLY A 1 190 ? 11.841 3.668 -15.693 1.00 56.91 190 GLY A CA 1
ATOM 1349 C C . GLY A 1 190 ? 10.757 2.588 -15.686 1.00 56.91 190 GLY A C 1
ATOM 1350 O O . GLY A 1 190 ? 10.221 2.295 -14.621 1.00 56.91 190 GLY A O 1
ATOM 1351 N N . TYR A 1 191 ? 10.436 1.996 -16.841 1.00 60.03 191 TYR A N 1
ATOM 1352 C CA . TYR A 1 191 ? 9.313 1.086 -17.000 1.00 60.03 191 TYR A CA 1
ATOM 1353 C C . TYR A 1 191 ? 9.440 -0.164 -16.125 1.00 60.03 191 TYR A C 1
ATOM 1355 O O . TYR A 1 191 ? 10.386 -0.944 -16.193 1.00 60.03 191 TYR A O 1
ATOM 1363 N N . VAL A 1 192 ? 8.425 -0.351 -15.294 1.00 57.88 192 VAL A N 1
ATOM 1364 C CA . VAL A 1 192 ? 8.365 -1.344 -14.218 1.00 57.88 192 VAL A CA 1
ATOM 1365 C C . VAL A 1 192 ? 7.815 -2.711 -14.664 1.00 57.88 192 VAL A C 1
ATOM 1367 O O . VAL A 1 192 ? 7.888 -3.677 -13.909 1.00 57.88 192 VAL A O 1
ATOM 1370 N N . GLY A 1 193 ? 7.288 -2.834 -15.886 1.00 53.38 193 GLY A N 1
ATOM 1371 C CA . GLY A 1 193 ? 6.490 -3.989 -16.310 1.00 53.38 193 GLY A CA 1
ATOM 1372 C C . GLY A 1 193 ? 7.141 -4.937 -17.318 1.00 53.38 193 GLY A C 1
ATOM 1373 O O . GLY A 1 193 ? 6.711 -4.988 -18.466 1.00 53.38 193 GLY A O 1
ATOM 1374 N N . THR A 1 194 ? 8.110 -5.767 -16.934 1.00 49.12 194 THR A N 1
ATOM 1375 C CA . THR A 1 194 ? 8.547 -6.849 -17.839 1.00 49.12 194 THR A CA 1
ATOM 1376 C C . THR A 1 194 ? 7.539 -7.999 -17.835 1.00 49.12 194 THR A C 1
ATOM 1378 O O . THR A 1 194 ? 7.373 -8.698 -16.833 1.00 49.12 194 THR A O 1
ATOM 1381 N N . GLY A 1 195 ? 6.855 -8.192 -18.965 1.00 38.19 195 GLY A N 1
ATOM 1382 C CA . GLY A 1 195 ? 5.987 -9.341 -19.195 1.00 38.19 195 GLY A CA 1
ATOM 1383 C C . GLY A 1 195 ? 6.756 -10.664 -19.093 1.00 38.19 195 GLY A C 1
ATOM 1384 O O . GLY A 1 195 ? 7.910 -10.758 -19.497 1.00 38.19 195 GLY A O 1
ATOM 1385 N N . TYR A 1 196 ? 6.072 -11.684 -18.574 1.00 31.05 196 TYR A N 1
ATOM 1386 C CA . TYR A 1 196 ? 6.448 -13.105 -18.495 1.00 31.05 196 TYR A CA 1
ATOM 1387 C C . TYR A 1 196 ? 7.253 -13.654 -17.317 1.00 31.05 196 TYR A C 1
ATOM 1389 O O . TYR A 1 196 ? 7.351 -14.872 -17.229 1.00 31.05 196 TYR A O 1
ATOM 1397 N N . ASN A 1 197 ? 7.667 -12.858 -16.332 1.00 32.25 197 ASN A N 1
ATOM 1398 C CA . ASN A 1 197 ? 7.914 -13.404 -14.994 1.00 32.25 197 ASN A CA 1
ATOM 1399 C C . ASN A 1 197 ? 7.642 -12.338 -13.935 1.00 32.25 197 ASN A C 1
ATOM 1401 O O . ASN A 1 197 ? 8.404 -11.392 -13.756 1.00 32.25 197 ASN A O 1
ATOM 1405 N N . LEU A 1 198 ? 6.540 -12.532 -13.210 1.00 45.34 198 LEU A N 1
ATOM 1406 C CA . LEU A 1 198 ? 6.037 -11.726 -12.090 1.00 45.34 198 LEU A CA 1
ATOM 1407 C C . LEU A 1 198 ? 6.972 -11.765 -10.851 1.00 45.34 198 LEU A C 1
ATOM 1409 O O . LEU A 1 198 ? 6.508 -11.619 -9.727 1.00 45.34 198 LEU A O 1
ATOM 1413 N N . THR A 1 199 ? 8.273 -11.984 -11.066 1.00 39.28 199 THR A N 1
ATOM 1414 C CA . THR A 1 199 ? 9.371 -12.069 -10.092 1.00 39.28 199 THR A CA 1
ATOM 1415 C C . THR A 1 199 ? 10.372 -10.923 -10.237 1.00 39.28 199 THR A C 1
ATOM 1417 O O . THR A 1 199 ? 11.290 -10.819 -9.431 1.00 39.28 199 THR A O 1
ATOM 1420 N N . THR A 1 200 ? 10.240 -10.084 -11.270 1.00 40.75 200 THR A N 1
ATOM 1421 C CA . THR A 1 200 ? 11.092 -8.913 -11.509 1.00 40.75 200 THR A CA 1
ATOM 1422 C C . THR A 1 200 ? 10.263 -7.740 -11.997 1.00 40.75 200 THR A C 1
ATOM 1424 O O . THR A 1 200 ? 9.717 -7.775 -13.094 1.00 40.75 200 THR A O 1
ATOM 1427 N N . VAL A 1 201 ? 10.194 -6.684 -11.198 1.00 44.50 201 VAL A N 1
ATOM 1428 C CA . VAL A 1 201 ? 9.789 -5.346 -11.652 1.00 44.50 201 VAL A CA 1
ATOM 1429 C C . VAL A 1 201 ? 11.115 -4.624 -11.906 1.00 44.50 201 VAL A C 1
ATOM 1431 O O . VAL A 1 201 ? 11.878 -4.569 -10.976 1.00 44.50 201 VAL A O 1
ATOM 1434 N N . ASN A 1 202 ? 11.512 -4.198 -13.107 1.00 38.41 202 ASN A N 1
ATOM 1435 C CA . ASN A 1 202 ? 12.761 -3.425 -13.381 1.00 38.41 202 ASN A CA 1
ATOM 1436 C C . ASN A 1 202 ? 13.979 -3.578 -12.397 1.00 38.41 202 ASN A C 1
ATOM 1438 O O . ASN A 1 202 ? 14.475 -2.589 -11.864 1.00 38.41 202 ASN A O 1
ATOM 1442 N N . GLY A 1 203 ? 14.435 -4.806 -12.086 1.00 40.09 203 GLY A N 1
ATOM 1443 C CA . GLY A 1 203 ? 15.520 -5.082 -11.109 1.00 40.09 203 GLY A CA 1
ATOM 1444 C C . GLY A 1 203 ? 15.093 -5.430 -9.665 1.00 40.09 203 GLY A C 1
ATOM 1445 O O . GLY A 1 203 ? 15.878 -5.973 -8.890 1.00 40.09 203 GLY A O 1
ATOM 1446 N N . TYR A 1 204 ? 13.831 -5.221 -9.306 1.00 47.41 204 TYR A N 1
ATOM 1447 C CA . TYR A 1 204 ? 13.165 -5.737 -8.110 1.00 47.41 204 TYR A CA 1
ATOM 1448 C C . TYR A 1 204 ? 12.926 -7.235 -8.216 1.00 47.41 204 TYR A C 1
ATOM 1450 O O . TYR A 1 204 ? 11.840 -7.684 -8.586 1.00 47.41 204 TYR A O 1
ATOM 1458 N N . LEU A 1 205 ? 13.948 -8.015 -7.888 1.00 49.19 205 LEU A N 1
ATOM 1459 C CA . LEU A 1 205 ? 13.842 -9.460 -7.749 1.00 49.19 205 LEU A CA 1
ATOM 1460 C C . LEU A 1 205 ? 12.956 -9.794 -6.549 1.00 49.19 205 LEU A C 1
ATOM 1462 O O . LEU A 1 205 ? 13.435 -9.976 -5.431 1.00 49.19 205 LEU A O 1
ATOM 1466 N N . ASN A 1 206 ? 11.652 -9.880 -6.781 1.00 52.31 206 ASN A N 1
ATOM 1467 C CA . ASN A 1 206 ? 10.721 -10.386 -5.802 1.00 52.31 206 ASN A CA 1
ATOM 1468 C C . ASN A 1 206 ? 10.573 -11.899 -5.986 1.00 52.31 206 ASN A C 1
ATOM 1470 O O . ASN A 1 206 ? 9.656 -12.388 -6.640 1.00 52.31 206 ASN A O 1
ATOM 1474 N N . ASN A 1 207 ? 11.527 -12.656 -5.445 1.00 60.22 207 ASN A N 1
ATOM 1475 C CA . ASN A 1 207 ? 11.510 -14.121 -5.467 1.00 60.22 207 ASN A CA 1
ATOM 1476 C C . ASN A 1 207 ? 10.674 -14.678 -4.297 1.00 60.22 207 ASN A C 1
ATOM 1478 O O . ASN A 1 207 ? 11.119 -15.514 -3.503 1.00 60.22 207 ASN A O 1
ATOM 1482 N N . ILE A 1 208 ? 9.468 -14.134 -4.173 1.00 67.06 208 ILE A N 1
ATOM 1483 C CA . ILE A 1 208 ? 8.438 -14.535 -3.224 1.00 67.06 208 ILE A CA 1
ATOM 1484 C C . ILE A 1 208 ? 7.576 -15.640 -3.865 1.00 67.06 208 ILE A C 1
ATOM 1486 O O . ILE A 1 208 ? 7.287 -15.608 -5.060 1.00 67.06 208 ILE A O 1
ATOM 1490 N N . PHE A 1 209 ? 7.150 -16.638 -3.082 1.00 70.94 209 PHE A N 1
ATOM 1491 C CA . PHE A 1 209 ? 6.406 -17.817 -3.577 1.00 70.94 209 PHE A CA 1
ATOM 1492 C C . PHE A 1 209 ? 4.935 -17.572 -3.948 1.00 70.94 209 PHE A C 1
ATOM 1494 O O . PHE A 1 209 ? 4.193 -18.510 -4.266 1.00 70.94 209 PHE A O 1
ATOM 1501 N N . TRP A 1 210 ? 4.480 -16.330 -3.871 1.00 68.56 210 TRP A N 1
ATOM 1502 C CA . TRP A 1 210 ? 3.127 -15.927 -4.217 1.00 68.56 210 TRP A CA 1
ATOM 1503 C C . TRP A 1 210 ? 3.158 -14.684 -5.096 1.00 68.56 210 TRP A C 1
ATOM 1505 O O . TRP A 1 210 ? 4.108 -13.905 -5.083 1.00 68.56 210 TRP A O 1
ATOM 1515 N N . SER A 1 211 ? 2.096 -14.498 -5.878 1.00 73.50 211 SER A N 1
ATOM 1516 C CA . SER A 1 211 ? 1.980 -13.302 -6.702 1.00 73.50 211 SER A CA 1
ATOM 1517 C C . SER A 1 211 ? 1.751 -12.082 -5.823 1.00 73.50 211 SER A C 1
ATOM 1519 O O . SER A 1 211 ? 0.851 -12.078 -4.980 1.00 73.50 211 SER A O 1
ATOM 1521 N N . THR A 1 212 ? 2.535 -11.035 -6.059 1.00 77.12 212 THR A N 1
ATOM 1522 C CA . THR A 1 212 ? 2.385 -9.757 -5.360 1.00 77.12 212 THR A CA 1
ATOM 1523 C C . THR A 1 212 ? 1.503 -8.752 -6.087 1.00 77.12 212 THR A C 1
ATOM 1525 O O . THR A 1 212 ? 1.332 -7.624 -5.630 1.00 77.12 212 THR A O 1
ATOM 1528 N N . TRP A 1 213 ? 0.937 -9.160 -7.221 1.00 80.50 213 TRP A N 1
ATOM 1529 C CA . TRP A 1 213 ? 0.063 -8.343 -8.047 1.00 80.50 213 TRP A CA 1
ATOM 1530 C C . TRP A 1 213 ? -1.399 -8.634 -7.733 1.00 80.50 213 TRP A C 1
ATOM 1532 O O . TRP A 1 213 ? -1.809 -9.789 -7.626 1.00 80.50 213 TRP A O 1
ATOM 1542 N N . THR A 1 214 ? -2.193 -7.577 -7.629 1.00 87.31 214 THR A N 1
ATOM 1543 C CA . THR A 1 214 ? -3.630 -7.636 -7.344 1.00 87.31 214 THR A CA 1
ATOM 1544 C C . THR A 1 214 ? -4.383 -6.931 -8.465 1.00 87.31 214 THR A C 1
ATOM 1546 O O . THR A 1 214 ? -3.943 -5.886 -8.926 1.00 87.31 214 THR A O 1
ATOM 1549 N N . SER A 1 215 ? -5.497 -7.481 -8.945 1.00 90.31 215 SER A N 1
ATOM 1550 C CA . SER A 1 215 ? -6.336 -6.785 -9.933 1.00 90.31 215 SER A CA 1
ATOM 1551 C C . SER A 1 215 ? -6.946 -5.513 -9.341 1.00 90.31 215 SER A C 1
ATOM 1553 O O . SER A 1 215 ? -7.272 -5.499 -8.152 1.00 90.31 215 SER A 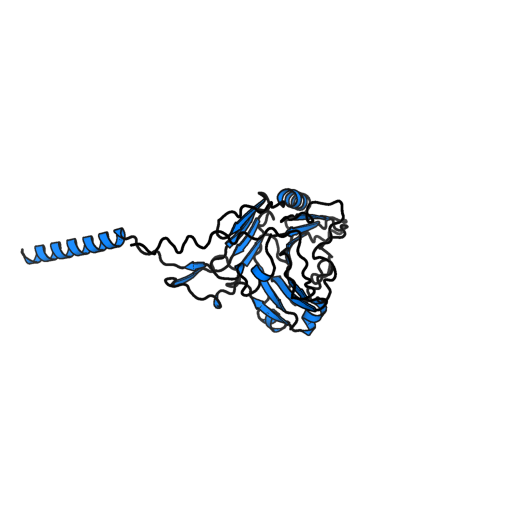O 1
ATOM 1555 N N . LEU A 1 216 ? -7.153 -4.471 -10.155 1.00 92.38 216 LEU A N 1
ATOM 1556 C CA . LEU A 1 216 ? -7.909 -3.287 -9.721 1.00 92.38 216 LEU A CA 1
ATOM 1557 C C . LEU A 1 216 ? -9.283 -3.666 -9.150 1.00 92.38 216 LEU A C 1
ATOM 1559 O O . LEU A 1 216 ? -9.912 -4.638 -9.572 1.00 92.38 216 LEU A O 1
ATOM 1563 N N . GLY A 1 217 ? -9.727 -2.926 -8.135 1.00 93.56 217 GLY A N 1
ATOM 1564 C CA . GLY A 1 217 ? -10.921 -3.241 -7.349 1.00 93.56 217 GLY A CA 1
ATOM 1565 C C . GLY A 1 217 ? -10.738 -4.403 -6.365 1.00 93.56 217 GLY A C 1
ATOM 1566 O O . GLY A 1 217 ? -11.510 -4.514 -5.411 1.00 93.56 217 GLY A O 1
ATOM 1567 N N . GLY A 1 218 ? -9.712 -5.239 -6.543 1.00 93.00 218 GLY A N 1
ATOM 1568 C CA . GLY A 1 218 ? -9.337 -6.294 -5.613 1.00 93.00 218 GLY A CA 1
ATOM 1569 C C . GLY A 1 218 ? -8.778 -5.744 -4.302 1.00 93.00 218 GLY A C 1
ATOM 1570 O O . GLY A 1 218 ? -8.286 -4.622 -4.232 1.00 93.00 218 GLY A O 1
ATOM 1571 N N . LYS A 1 219 ? -8.862 -6.555 -3.248 1.00 94.69 219 LYS A N 1
ATOM 1572 C CA . LYS A 1 219 ? -8.235 -6.283 -1.951 1.00 94.69 219 LYS A CA 1
ATOM 1573 C C . LYS A 1 219 ? -6.976 -7.119 -1.818 1.00 94.69 219 LYS A C 1
ATOM 1575 O O . LYS A 1 219 ? -6.922 -8.239 -2.322 1.00 94.69 219 LYS A O 1
ATOM 1580 N N . THR A 1 220 ? -5.995 -6.599 -1.096 1.00 92.75 220 THR A N 1
ATOM 1581 C CA . THR A 1 220 ? -4.758 -7.321 -0.814 1.00 92.75 220 THR A CA 1
ATOM 1582 C C . THR A 1 220 ? -4.228 -6.966 0.565 1.00 92.75 220 THR A C 1
ATOM 1584 O O . THR A 1 220 ? -4.483 -5.874 1.075 1.00 92.75 220 THR A O 1
ATOM 1587 N N . ASN A 1 221 ? -3.500 -7.886 1.186 1.00 92.56 221 ASN A N 1
ATOM 1588 C CA . ASN A 1 221 ? -2.782 -7.599 2.420 1.00 92.56 221 ASN A CA 1
ATOM 1589 C C . ASN A 1 221 ? -1.340 -7.195 2.102 1.00 92.56 221 ASN A C 1
ATOM 1591 O O . ASN A 1 221 ? -0.842 -7.418 0.997 1.00 92.56 221 ASN A O 1
ATOM 1595 N N . LEU A 1 222 ? -0.665 -6.605 3.085 1.00 91.38 222 LEU A N 1
ATOM 1596 C CA . LEU A 1 222 ? 0.772 -6.361 3.019 1.00 91.38 222 LEU A CA 1
ATOM 1597 C C . LEU A 1 222 ? 1.506 -7.337 3.939 1.00 91.38 222 LEU A C 1
ATOM 1599 O O . LEU A 1 222 ? 1.064 -7.630 5.055 1.00 91.38 222 LEU A O 1
ATOM 1603 N N . THR A 1 223 ? 2.643 -7.830 3.463 1.00 88.75 223 THR A N 1
ATOM 1604 C CA . THR A 1 223 ? 3.566 -8.671 4.227 1.00 88.75 223 THR A CA 1
ATOM 1605 C C . THR A 1 223 ? 4.946 -8.029 4.194 1.00 88.75 223 THR A C 1
ATOM 1607 O O . THR A 1 223 ? 5.454 -7.698 3.123 1.00 88.75 223 THR A O 1
ATOM 1610 N N . GLU A 1 224 ? 5.550 -7.835 5.364 1.00 88.12 224 GLU A N 1
ATOM 1611 C CA . GLU A 1 224 ? 6.960 -7.476 5.469 1.00 88.12 224 GLU A CA 1
ATOM 1612 C C . GLU A 1 224 ? 7.795 -8.746 5.324 1.00 88.12 224 GLU A C 1
ATOM 1614 O O . GLU A 1 224 ? 7.662 -9.666 6.132 1.00 88.12 224 GLU A O 1
ATOM 1619 N N . VAL A 1 225 ? 8.659 -8.785 4.314 1.00 82.50 225 VAL A N 1
ATOM 1620 C CA . VAL A 1 225 ? 9.581 -9.895 4.058 1.00 82.50 225 VAL A CA 1
ATOM 1621 C C . VAL A 1 225 ? 10.995 -9.439 4.372 1.00 82.50 225 VAL A C 1
ATOM 1623 O O . VAL A 1 225 ? 11.460 -8.421 3.856 1.00 82.50 225 VAL A O 1
ATOM 1626 N N . ARG A 1 226 ? 11.692 -10.184 5.230 1.00 81.56 226 ARG A N 1
ATOM 1627 C CA . ARG A 1 226 ? 13.043 -9.846 5.693 1.00 81.56 226 ARG A CA 1
ATOM 1628 C C . ARG A 1 226 ? 14.097 -10.704 5.009 1.00 81.56 226 ARG A C 1
ATOM 1630 O O . ARG A 1 226 ? 13.832 -11.821 4.570 1.00 81.56 226 ARG A O 1
ATOM 1637 N N . ALA A 1 227 ? 15.327 -10.202 4.956 1.00 75.44 227 ALA A N 1
ATOM 1638 C CA . ALA A 1 227 ? 16.440 -10.884 4.290 1.00 75.44 227 ALA A CA 1
ATOM 1639 C C . ALA A 1 227 ? 16.708 -12.302 4.827 1.00 75.44 227 ALA A C 1
ATOM 1641 O O . ALA A 1 227 ? 17.095 -13.189 4.069 1.00 75.44 227 ALA A O 1
ATOM 1642 N N . ASN A 1 228 ? 16.442 -12.538 6.115 1.00 76.69 228 ASN A N 1
ATOM 1643 C CA . ASN A 1 228 ? 16.568 -13.850 6.754 1.00 76.69 228 ASN A CA 1
ATOM 1644 C C . ASN A 1 228 ? 15.461 -14.853 6.359 1.00 76.69 228 ASN A C 1
ATOM 1646 O O . ASN A 1 228 ? 15.452 -15.968 6.873 1.00 76.69 228 ASN A O 1
ATOM 1650 N N . GLY A 1 229 ? 14.53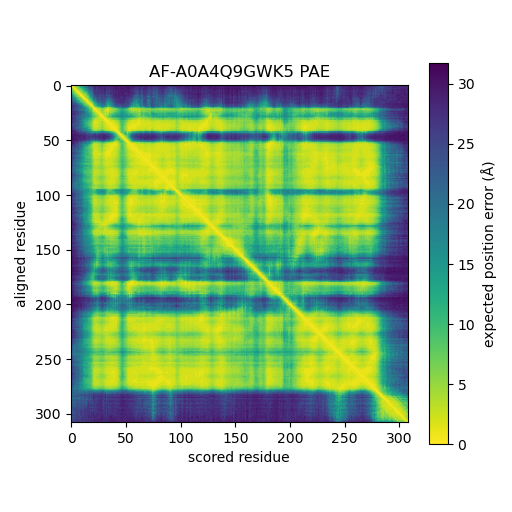2 -14.470 5.480 1.00 72.69 229 GLY A N 1
ATOM 1651 C CA . GLY A 1 229 ? 13.389 -15.282 5.072 1.00 72.69 229 GLY A CA 1
ATOM 1652 C C . GLY A 1 229 ? 12.195 -15.208 6.019 1.00 72.69 229 GLY A C 1
ATOM 1653 O O . GLY A 1 229 ? 11.178 -15.819 5.726 1.00 72.69 229 GLY A O 1
ATOM 1654 N N . SER A 1 230 ? 12.299 -14.481 7.138 1.00 80.56 230 SER A N 1
ATOM 1655 C CA . SER A 1 230 ? 11.162 -14.274 8.035 1.00 80.56 230 SER A CA 1
ATOM 1656 C C . SER A 1 230 ? 10.164 -13.289 7.446 1.00 80.56 230 SER A C 1
ATOM 1658 O O . SER A 1 230 ? 10.523 -12.365 6.710 1.00 80.56 230 SER A O 1
ATOM 1660 N N . GLU A 1 231 ? 8.913 -13.466 7.843 1.00 84.25 231 GLU A N 1
ATOM 1661 C CA . GLU A 1 231 ? 7.801 -12.679 7.349 1.00 84.25 231 GLU A CA 1
ATOM 1662 C C . GLU A 1 231 ? 6.958 -12.162 8.501 1.00 84.25 231 GLU A C 1
ATOM 1664 O O . GLU A 1 231 ? 6.893 -12.745 9.587 1.00 84.25 231 GLU A O 1
ATOM 1669 N N . SER A 1 232 ? 6.305 -11.031 8.286 1.00 88.31 232 SER A N 1
ATOM 1670 C CA . SER A 1 232 ? 5.383 -10.464 9.259 1.00 88.31 232 SER A CA 1
ATOM 1671 C C . SER A 1 232 ? 4.200 -9.842 8.540 1.00 88.31 232 SER A C 1
ATOM 1673 O O . SER A 1 232 ? 4.360 -8.991 7.668 1.00 88.31 232 SER A O 1
ATOM 1675 N N . ALA A 1 233 ? 2.998 -10.279 8.910 1.00 90.69 233 ALA A N 1
ATOM 1676 C CA . ALA A 1 233 ? 1.774 -9.669 8.420 1.00 90.69 233 ALA A CA 1
ATOM 1677 C C . ALA A 1 233 ? 1.689 -8.222 8.917 1.00 90.69 233 ALA A C 1
ATOM 1679 O O . ALA A 1 233 ? 1.869 -7.952 10.107 1.00 90.69 233 ALA A O 1
ATOM 1680 N N . VAL A 1 234 ? 1.395 -7.299 8.009 1.00 93.44 234 VAL A N 1
ATOM 1681 C CA . VAL A 1 234 ? 1.181 -5.898 8.359 1.00 93.44 234 VAL A CA 1
ATOM 1682 C C . VAL A 1 234 ? -0.270 -5.715 8.802 1.00 93.44 234 VAL A C 1
ATOM 1684 O O . VAL A 1 234 ? -1.201 -6.156 8.127 1.00 93.44 234 VAL A O 1
ATOM 1687 N N . GLY A 1 235 ? -0.467 -5.065 9.949 1.00 94.50 235 GLY A N 1
ATOM 1688 C CA . GLY A 1 235 ? -1.796 -4.792 10.488 1.00 94.50 235 GLY A CA 1
ATOM 1689 C C . GLY A 1 235 ? -2.572 -6.032 10.914 1.00 94.50 235 GLY A C 1
ATOM 1690 O O . GLY A 1 235 ? -3.776 -6.096 10.693 1.00 94.50 235 GLY A O 1
ATOM 1691 N N . LEU A 1 236 ? -1.897 -7.039 11.474 1.00 94.00 236 LEU A N 1
ATOM 1692 C CA . LEU A 1 236 ? -2.546 -8.261 11.944 1.00 94.00 236 LEU A CA 1
ATOM 1693 C C . LEU A 1 236 ? -3.399 -7.983 13.190 1.00 94.00 236 LEU A C 1
ATOM 1695 O O . LEU A 1 236 ? -2.856 -7.746 14.270 1.00 94.00 236 LEU A O 1
ATOM 1699 N N . THR A 1 237 ? -4.724 -8.088 13.059 1.00 93.88 237 THR A N 1
ATOM 1700 C CA . THR A 1 237 ? -5.682 -7.707 14.115 1.00 93.88 237 THR A CA 1
ATOM 1701 C C . THR A 1 237 ? -5.435 -8.431 15.438 1.00 93.88 237 THR A C 1
ATOM 1703 O O . THR A 1 237 ? -5.536 -7.832 16.504 1.00 93.88 237 THR A O 1
ATOM 1706 N N . SER A 1 238 ? -5.019 -9.702 15.394 1.00 93.00 238 SER A N 1
ATOM 1707 C CA . SER A 1 238 ? -4.732 -10.496 16.598 1.00 93.00 238 SER A CA 1
ATOM 1708 C C . SER A 1 238 ? -3.531 -9.998 17.413 1.00 93.00 238 SER A C 1
ATOM 1710 O O . SER A 1 238 ? -3.303 -10.488 18.515 1.00 93.00 238 SER A O 1
ATOM 1712 N N . THR A 1 239 ? -2.739 -9.067 16.875 1.00 92.38 239 THR A N 1
ATOM 1713 C CA . THR A 1 239 ? -1.594 -8.453 17.571 1.00 92.38 239 THR A CA 1
ATOM 1714 C C . THR A 1 239 ? -1.944 -7.121 18.230 1.00 92.38 239 THR A C 1
ATOM 1716 O O . THR A 1 239 ? -1.139 -6.588 18.991 1.00 92.38 239 THR A O 1
ATOM 1719 N N . PHE A 1 240 ? -3.132 -6.574 17.964 1.00 93.25 240 PHE A N 1
ATOM 1720 C CA . PHE A 1 240 ? -3.540 -5.282 18.496 1.00 93.25 240 PHE A CA 1
ATOM 1721 C C . PHE A 1 240 ? -4.043 -5.405 19.934 1.00 93.25 240 PHE A C 1
ATOM 1723 O O . PHE A 1 240 ? -4.897 -6.236 20.250 1.00 93.25 240 PHE A O 1
ATOM 1730 N N . ALA A 1 241 ? -3.545 -4.528 20.806 1.00 91.38 241 ALA A N 1
ATOM 1731 C CA . ALA A 1 241 ? -4.047 -4.399 22.166 1.00 91.38 241 ALA A CA 1
ATOM 1732 C C . ALA A 1 241 ? -5.392 -3.665 22.161 1.00 91.38 241 ALA A C 1
ATOM 1734 O O . ALA A 1 241 ? -5.482 -2.551 21.649 1.00 91.38 241 ALA A O 1
ATOM 1735 N N . LEU A 1 242 ? -6.425 -4.282 22.737 1.00 91.50 242 LEU A N 1
ATOM 1736 C CA . LEU A 1 242 ? -7.765 -3.704 22.780 1.00 91.50 242 LEU A CA 1
ATOM 1737 C C . LEU A 1 242 ? -7.776 -2.438 23.666 1.00 91.50 242 LEU A C 1
ATOM 1739 O O . LEU A 1 242 ? -7.409 -2.532 24.843 1.00 91.50 242 LEU A O 1
ATOM 1743 N N . PRO A 1 243 ? -8.186 -1.264 23.146 1.00 89.62 243 PRO A N 1
ATOM 1744 C CA . PRO A 1 243 ? -8.266 -0.044 23.938 1.00 89.62 243 PRO A CA 1
ATOM 1745 C C . PRO A 1 243 ? -9.256 -0.173 25.096 1.00 89.62 243 PRO A C 1
ATOM 1747 O O . PRO A 1 243 ? -10.234 -0.921 25.034 1.00 89.62 243 PRO A O 1
ATOM 1750 N N . ALA A 1 244 ? -9.036 0.603 26.159 1.00 87.50 244 ALA A N 1
ATOM 1751 C CA . ALA A 1 244 ? -9.943 0.623 27.300 1.00 87.50 244 ALA A CA 1
ATOM 1752 C C . ALA A 1 244 ? -11.368 1.009 26.865 1.00 87.50 244 ALA A C 1
ATOM 1754 O O . ALA A 1 244 ? -11.579 2.042 26.233 1.00 87.50 244 ALA A O 1
ATOM 1755 N N . GLY A 1 245 ? -12.345 0.182 27.237 1.00 85.31 245 GLY A N 1
ATOM 1756 C CA . GLY A 1 245 ? -13.751 0.390 26.895 1.00 85.31 245 GLY A CA 1
ATOM 1757 C C . GLY A 1 245 ? -14.165 -0.146 25.525 1.00 85.31 245 GLY A C 1
ATOM 1758 O O . GLY A 1 245 ? -15.361 -0.170 25.255 1.00 85.31 245 GLY A O 1
ATOM 1759 N N . ALA A 1 246 ? -13.237 -0.619 24.689 1.00 90.88 246 ALA A N 1
ATOM 1760 C CA . ALA A 1 246 ? -13.596 -1.348 23.481 1.00 90.88 246 ALA A CA 1
ATOM 1761 C C . ALA A 1 246 ? -14.020 -2.789 23.819 1.00 90.88 246 ALA A C 1
ATOM 1763 O O . ALA A 1 246 ? -13.510 -3.398 24.761 1.00 90.88 246 ALA A O 1
ATOM 1764 N N . THR A 1 247 ? -14.971 -3.334 23.062 1.00 92.12 247 THR A N 1
ATOM 1765 C CA . THR A 1 247 ? -15.500 -4.701 23.240 1.00 92.12 247 THR A CA 1
ATOM 1766 C C . THR A 1 247 ? -14.951 -5.689 22.217 1.00 92.12 247 THR A C 1
ATOM 1768 O O . THR A 1 247 ? -15.127 -6.896 22.374 1.00 92.12 247 THR A O 1
ATOM 1771 N N . GLY A 1 248 ? -14.272 -5.194 21.185 1.00 93.62 248 GLY A N 1
ATOM 1772 C CA . GLY A 1 248 ? -13.647 -6.002 20.150 1.00 93.62 248 GLY A CA 1
ATOM 1773 C C . GLY A 1 248 ? -13.076 -5.149 19.024 1.00 93.62 248 GLY A C 1
ATOM 1774 O O . GLY A 1 248 ? -13.040 -3.920 19.110 1.00 93.62 248 GLY A O 1
ATOM 1775 N N . TRP A 1 249 ? -12.650 -5.831 17.968 1.00 95.44 249 TRP A N 1
ATOM 1776 C CA . TRP A 1 249 ? -12.154 -5.227 16.739 1.00 95.44 249 TRP A CA 1
ATOM 1777 C C . TRP A 1 249 ? -13.182 -5.392 15.626 1.00 95.44 249 TRP A C 1
ATOM 1779 O O . TRP A 1 249 ? -13.670 -6.497 15.392 1.00 95.44 249 TRP A O 1
ATOM 1789 N N . ASP A 1 250 ? -13.486 -4.301 14.937 1.00 94.31 250 ASP A N 1
ATOM 1790 C CA . ASP A 1 250 ? -14.215 -4.319 13.682 1.00 94.31 250 ASP A CA 1
ATOM 1791 C C . ASP A 1 250 ? -13.224 -4.573 12.545 1.00 94.31 250 ASP A C 1
ATOM 1793 O O . ASP A 1 250 ? -12.408 -3.713 12.204 1.00 94.31 250 ASP A O 1
ATOM 1797 N N . SER A 1 251 ? -13.281 -5.777 11.979 1.00 94.31 251 SER A N 1
ATOM 1798 C CA . SER A 1 251 ? -12.534 -6.150 10.778 1.00 94.31 251 SER A CA 1
ATOM 1799 C C . SER A 1 251 ? -13.383 -6.054 9.505 1.00 94.31 251 SER A C 1
ATOM 1801 O O . SER A 1 251 ? -12.978 -6.545 8.447 1.00 94.31 251 SER A O 1
ATOM 1803 N N . THR A 1 252 ? -14.552 -5.404 9.562 1.00 92.50 252 THR A N 1
ATOM 1804 C CA . THR A 1 252 ? -15.432 -5.241 8.402 1.00 92.50 252 THR A CA 1
ATOM 1805 C C . THR A 1 252 ? -14.687 -4.583 7.248 1.00 92.50 252 THR A C 1
ATOM 1807 O O . THR A 1 252 ? -14.121 -3.497 7.347 1.00 92.50 252 THR A O 1
ATOM 1810 N N . GLY A 1 253 ? -14.701 -5.258 6.101 1.00 89.00 253 GLY A N 1
ATOM 1811 C CA . GLY A 1 253 ? -14.035 -4.778 4.898 1.00 89.00 253 GLY A CA 1
ATOM 1812 C C . GLY A 1 253 ? -12.535 -5.074 4.836 1.00 89.00 253 GLY A C 1
ATOM 1813 O O . GLY A 1 253 ? -11.948 -4.795 3.787 1.00 89.00 253 GLY A O 1
ATOM 1814 N N . LEU A 1 254 ? -11.942 -5.691 5.859 1.00 94.81 254 LEU A N 1
ATOM 1815 C CA . LEU A 1 254 ? -10.579 -6.210 5.803 1.00 94.81 254 LEU A CA 1
ATOM 1816 C C . LEU A 1 254 ? -10.526 -7.576 5.112 1.00 94.81 254 LEU A C 1
ATOM 1818 O O . LEU A 1 254 ? -11.477 -8.356 5.124 1.00 94.81 254 LEU A O 1
ATOM 1822 N N . LEU A 1 255 ? -9.381 -7.867 4.509 1.00 93.81 255 LEU A N 1
ATOM 1823 C CA . LEU A 1 255 ? -9.024 -9.172 3.983 1.00 93.81 255 LEU A CA 1
ATOM 1824 C C . LEU A 1 255 ? -8.218 -9.929 5.051 1.00 93.81 255 LEU A C 1
ATOM 1826 O O . LEU A 1 255 ? -7.235 -9.398 5.566 1.00 93.81 255 LEU A O 1
ATOM 1830 N N . ASN A 1 256 ? -8.627 -11.160 5.378 1.00 91.12 256 ASN A N 1
ATOM 1831 C CA . ASN A 1 256 ? -7.953 -12.051 6.340 1.00 91.12 256 ASN A CA 1
ATOM 1832 C C . ASN A 1 256 ? -7.677 -11.432 7.727 1.00 91.12 256 ASN A C 1
ATOM 1834 O O . ASN A 1 256 ? -6.631 -11.713 8.315 1.00 91.12 256 ASN A O 1
ATOM 1838 N N . ASP A 1 257 ? -8.563 -10.558 8.220 1.00 92.38 257 ASP A N 1
ATOM 1839 C CA . ASP A 1 257 ? -8.401 -9.838 9.496 1.00 92.38 257 ASP A CA 1
ATOM 1840 C C . ASP A 1 257 ? -7.047 -9.112 9.620 1.00 92.38 257 ASP A C 1
ATOM 1842 O O . ASP A 1 257 ? -6.423 -9.050 10.687 1.00 92.38 257 ASP A O 1
ATOM 1846 N N . ARG A 1 258 ? -6.563 -8.571 8.499 1.00 92.62 258 ARG A N 1
ATOM 1847 C CA . ARG A 1 258 ? -5.289 -7.857 8.388 1.00 92.62 258 ARG A CA 1
ATOM 1848 C C . ARG A 1 258 ? -5.478 -6.492 7.744 1.00 92.62 258 ARG A C 1
ATOM 1850 O O . ARG A 1 258 ? -6.446 -6.255 7.018 1.00 92.62 258 ARG A O 1
ATOM 1857 N N . GLY A 1 259 ? -4.486 -5.628 7.938 1.00 95.62 259 GLY A N 1
ATOM 1858 C CA . GLY A 1 259 ? -4.348 -4.391 7.187 1.00 95.62 259 GLY A CA 1
ATOM 1859 C C . GLY A 1 259 ? -4.529 -4.648 5.689 1.00 95.62 259 GLY A C 1
ATOM 1860 O O . GLY A 1 259 ? -3.932 -5.573 5.123 1.00 95.62 259 GLY A O 1
ATOM 1861 N N . THR A 1 260 ? -5.429 -3.895 5.068 1.00 96.38 260 THR A N 1
ATOM 1862 C CA . THR A 1 260 ? -5.914 -4.154 3.713 1.00 96.38 260 THR A CA 1
ATOM 1863 C C . THR A 1 260 ? -5.680 -2.945 2.831 1.00 96.38 260 THR A C 1
ATOM 1865 O O . THR A 1 260 ? -6.191 -1.861 3.105 1.00 96.38 260 THR A O 1
ATOM 1868 N N . LEU A 1 261 ? -4.918 -3.167 1.763 1.00 96.56 261 LEU A N 1
ATOM 1869 C CA . LEU A 1 261 ? -4.697 -2.234 0.670 1.00 96.56 261 LEU A CA 1
ATOM 1870 C C . LEU A 1 261 ? -5.699 -2.529 -0.451 1.00 96.56 261 LEU A C 1
ATOM 1872 O O . LEU A 1 261 ? -5.866 -3.683 -0.861 1.00 96.56 261 LEU A O 1
ATOM 1876 N N . GLN A 1 262 ? -6.317 -1.490 -0.994 1.00 96.44 262 GLN A N 1
ATOM 1877 C CA . GLN A 1 262 ? -7.204 -1.588 -2.147 1.00 96.44 262 GLN A CA 1
ATOM 1878 C C . GLN A 1 262 ? -7.010 -0.385 -3.062 1.00 96.44 262 GLN A C 1
ATOM 1880 O O . GLN A 1 262 ? -7.024 0.752 -2.594 1.00 96.44 262 GLN A O 1
ATOM 1885 N N . VAL A 1 263 ? -6.887 -0.650 -4.360 1.00 96.94 263 VAL A N 1
ATOM 1886 C CA . VAL A 1 263 ? -7.049 0.362 -5.408 1.00 96.94 263 VAL A CA 1
ATOM 1887 C C . VAL A 1 263 ? -8.435 0.179 -6.015 1.00 96.94 263 VAL A C 1
ATOM 1889 O O . VAL A 1 263 ? -8.860 -0.955 -6.253 1.00 96.94 263 VAL A O 1
ATOM 1892 N N . SER A 1 264 ? -9.169 1.267 -6.223 1.00 96.88 264 SER A N 1
ATOM 1893 C CA . SER A 1 264 ? -10.499 1.242 -6.834 1.00 96.88 264 SER A CA 1
ATOM 1894 C C . SER A 1 264 ? -10.460 0.665 -8.255 1.00 96.88 264 SER A C 1
ATOM 1896 O O . SER A 1 264 ? -9.424 0.646 -8.917 1.00 96.88 264 SER A O 1
ATOM 1898 N N . ALA A 1 265 ? -11.602 0.164 -8.732 1.00 95.62 265 ALA A N 1
ATOM 1899 C CA . ALA A 1 265 ? -11.701 -0.446 -10.061 1.00 95.62 265 ALA A CA 1
ATOM 1900 C C . ALA A 1 265 ? -11.394 0.543 -11.204 1.00 95.62 265 ALA A C 1
ATOM 1902 O O . ALA A 1 265 ? -10.944 0.131 -12.267 1.00 95.62 265 ALA A O 1
ATOM 1903 N N . ASP A 1 266 ? -11.609 1.839 -10.971 1.00 94.75 266 ASP A N 1
ATOM 1904 C CA . ASP A 1 266 ? -11.273 2.928 -11.893 1.00 94.75 266 ASP A CA 1
ATOM 1905 C C . ASP A 1 266 ? -9.819 3.422 -11.761 1.00 94.75 266 ASP A C 1
ATOM 1907 O O . ASP A 1 266 ? -9.405 4.285 -12.525 1.00 94.75 266 ASP A O 1
ATOM 1911 N N . GLY A 1 267 ? -9.032 2.893 -10.815 1.00 94.06 267 GLY A N 1
ATOM 1912 C CA . GLY A 1 267 ? -7.640 3.297 -10.592 1.00 94.06 267 GLY A CA 1
ATOM 1913 C C . GLY A 1 267 ? -7.451 4.693 -9.986 1.00 94.06 267 GLY A C 1
ATOM 1914 O O . GLY A 1 267 ? -6.314 5.144 -9.869 1.00 94.06 267 GLY A O 1
ATOM 1915 N N . LEU A 1 268 ? -8.528 5.385 -9.597 1.00 95.94 268 LEU A N 1
ATOM 1916 C CA . LEU A 1 268 ? -8.483 6.780 -9.138 1.00 95.94 268 LEU A CA 1
ATOM 1917 C C . LEU A 1 268 ? -8.327 6.934 -7.623 1.00 95.94 268 LEU A C 1
ATOM 1919 O O . LEU A 1 268 ? -8.048 8.029 -7.139 1.00 95.94 268 LEU A O 1
ATOM 1923 N N . SER A 1 269 ? -8.534 5.873 -6.850 1.00 95.88 269 SER A N 1
ATOM 1924 C CA . SER A 1 269 ? -8.480 5.919 -5.391 1.00 95.88 269 SER A CA 1
ATOM 1925 C C . SER A 1 269 ? -7.697 4.748 -4.822 1.00 95.88 269 SER A C 1
ATOM 1927 O O . SER A 1 269 ? -7.855 3.602 -5.241 1.00 95.88 269 SER A O 1
ATOM 1929 N N . VAL A 1 270 ? -6.890 5.035 -3.808 1.00 97.06 270 VAL A N 1
ATOM 1930 C CA . VAL A 1 270 ? -6.141 4.041 -3.036 1.00 97.06 270 VAL A CA 1
ATOM 1931 C C . VAL A 1 270 ? -6.600 4.135 -1.593 1.00 97.06 270 VAL A C 1
ATOM 1933 O O . VAL A 1 270 ? -6.791 5.228 -1.065 1.00 97.06 270 VAL A O 1
ATOM 1936 N N . SER A 1 271 ? -6.757 2.998 -0.928 1.00 97.00 271 SER A N 1
ATOM 1937 C CA . SER A 1 271 ? -7.062 2.956 0.497 1.00 97.00 271 SER A CA 1
ATOM 1938 C C . SER A 1 271 ? -6.222 1.914 1.211 1.00 97.00 271 SER A C 1
ATOM 1940 O O . SER A 1 271 ? -5.994 0.822 0.691 1.00 97.00 271 SER A O 1
ATOM 1942 N N . TRP A 1 272 ? -5.791 2.259 2.417 1.00 97.19 272 TRP A N 1
ATOM 1943 C CA . TRP A 1 272 ? -5.202 1.346 3.381 1.00 97.19 272 TRP A CA 1
ATOM 1944 C C . TRP A 1 272 ? -6.005 1.427 4.675 1.00 97.19 272 TRP A C 1
ATOM 1946 O O . TRP A 1 272 ? -6.177 2.511 5.233 1.00 97.19 272 TRP A O 1
ATOM 1956 N N . LYS A 1 273 ? -6.516 0.287 5.143 1.00 97.12 273 LYS A N 1
ATOM 1957 C CA . LYS A 1 273 ? -7.331 0.206 6.360 1.00 97.12 273 LYS A CA 1
ATOM 1958 C C . LYS A 1 273 ? -6.835 -0.885 7.288 1.00 97.12 273 LYS A C 1
ATOM 1960 O O . LYS A 1 273 ? -6.512 -1.977 6.823 1.00 97.12 273 LYS A O 1
ATOM 1965 N N . THR A 1 274 ? -6.837 -0.618 8.585 1.00 97.12 274 THR A N 1
ATOM 1966 C CA . THR A 1 274 ? -6.658 -1.617 9.645 1.00 97.12 274 THR A CA 1
ATOM 1967 C C . THR A 1 274 ? -7.932 -1.740 10.475 1.00 97.12 274 THR A C 1
ATOM 1969 O O . THR A 1 274 ? -8.897 -1.010 10.253 1.00 97.12 274 THR A O 1
ATOM 1972 N N . ALA A 1 275 ? -7.971 -2.717 11.383 1.00 96.50 275 ALA A N 1
ATOM 1973 C CA . ALA A 1 275 ? -9.148 -2.942 12.214 1.00 96.50 275 ALA A CA 1
ATOM 1974 C C . ALA A 1 275 ? -9.414 -1.747 13.131 1.00 96.50 275 ALA A C 1
ATOM 1976 O O . ALA A 1 275 ? -8.472 -1.133 13.641 1.00 96.50 275 ALA A O 1
ATOM 1977 N N . SER A 1 276 ? -10.694 -1.459 13.355 1.00 94.81 276 SER A N 1
ATOM 1978 C CA . SER A 1 276 ? -11.128 -0.345 14.196 1.00 94.81 276 SER A CA 1
ATOM 1979 C C . SER A 1 276 ? -11.693 -0.827 15.523 1.00 94.81 276 SER A C 1
ATOM 1981 O O . SER A 1 276 ? -12.367 -1.855 15.584 1.00 94.81 276 SER A O 1
ATOM 1983 N N . ALA A 1 277 ? -11.417 -0.111 16.607 1.00 93.38 277 ALA A N 1
ATOM 1984 C CA . ALA A 1 277 ? -11.915 -0.487 17.922 1.00 93.38 277 ALA A CA 1
ATOM 1985 C C . ALA A 1 277 ? -13.438 -0.306 17.982 1.00 93.38 277 ALA A C 1
ATOM 1987 O O . ALA A 1 277 ? -13.960 0.792 17.777 1.00 93.38 277 ALA A O 1
ATOM 1988 N N . ILE A 1 278 ? -14.166 -1.368 18.330 1.00 91.44 278 ILE A N 1
ATOM 1989 C CA . ILE A 1 278 ? -15.601 -1.272 18.600 1.00 91.44 278 ILE A CA 1
ATOM 1990 C C . ILE A 1 278 ? -15.753 -0.720 20.008 1.00 91.44 278 ILE A C 1
ATOM 1992 O O . ILE A 1 278 ? -15.562 -1.437 20.992 1.00 91.44 278 ILE A O 1
ATOM 1996 N N . THR A 1 279 ? -16.104 0.557 20.109 1.00 85.06 279 THR A N 1
ATOM 1997 C CA . THR A 1 279 ? -16.505 1.158 21.379 1.00 85.06 279 THR A CA 1
ATOM 1998 C C . THR A 1 279 ? -18.031 1.167 21.454 1.00 85.06 279 THR A C 1
ATOM 2000 O O . THR A 1 279 ? -18.688 1.701 20.558 1.00 85.06 279 THR A O 1
ATOM 2003 N N . PRO A 1 280 ? -18.638 0.539 22.477 1.00 76.88 280 PRO A N 1
ATOM 2004 C CA . PRO A 1 280 ? -20.072 0.628 22.662 1.00 76.88 280 PRO A CA 1
ATOM 2005 C C . PRO A 1 280 ? -20.429 2.095 22.885 1.00 76.88 280 PRO A C 1
ATOM 2007 O O . PRO A 1 280 ? -19.737 2.808 23.618 1.00 76.88 280 PRO A O 1
ATOM 2010 N N . ALA A 1 281 ? -21.519 2.542 22.261 1.00 74.19 281 ALA A N 1
ATOM 2011 C CA . ALA A 1 281 ? -22.052 3.865 22.529 1.00 74.19 281 ALA A CA 1
ATOM 2012 C C . ALA A 1 281 ? -22.311 3.972 24.036 1.00 74.19 281 ALA A C 1
ATOM 2014 O O . ALA A 1 281 ? -23.119 3.221 24.585 1.00 74.19 281 ALA A O 1
ATOM 2015 N N . VAL A 1 282 ? -21.596 4.872 24.714 1.00 69.25 282 VAL A N 1
ATOM 2016 C CA . VAL A 1 282 ? -21.941 5.235 26.088 1.00 69.25 282 VAL A CA 1
ATOM 2017 C C . VAL A 1 282 ? -23.290 5.944 25.988 1.00 69.25 282 VAL A C 1
ATOM 2019 O O . VAL A 1 282 ? -23.349 6.975 25.317 1.00 69.25 282 VAL A O 1
ATOM 2022 N N . PRO A 1 283 ? -24.369 5.410 26.593 1.00 65.81 283 PRO A N 1
ATOM 2023 C CA . PRO A 1 283 ? -25.664 6.069 26.562 1.00 65.81 283 PRO A CA 1
ATOM 2024 C C . PRO A 1 283 ? -25.520 7.513 27.033 1.00 65.81 283 PRO A C 1
ATOM 2026 O O . PRO A 1 283 ? -24.809 7.791 28.003 1.00 65.81 283 PRO A O 1
ATOM 2029 N N . GLU A 1 284 ? -26.171 8.443 26.342 1.00 66.31 284 GLU A N 1
ATOM 2030 C CA . GLU A 1 284 ? -26.095 9.842 26.743 1.00 66.31 284 GLU A CA 1
ATOM 2031 C C . GLU A 1 284 ? -26.636 10.020 28.173 1.00 66.31 284 GLU A C 1
ATOM 2033 O O . GLU A 1 284 ? -27.507 9.251 28.601 1.00 66.31 284 GLU A O 1
ATOM 2038 N N . PRO A 1 285 ? -26.167 11.028 28.936 1.00 65.44 285 PRO A N 1
ATOM 2039 C CA . PRO A 1 285 ? -26.658 11.299 30.290 1.00 65.44 285 PRO A CA 1
ATOM 2040 C C . PRO A 1 285 ? -28.189 11.358 30.381 1.00 65.44 285 PRO A C 1
ATOM 2042 O O . PRO A 1 285 ? -28.773 10.931 31.376 1.00 65.44 285 PRO A O 1
ATOM 2045 N N . GLU A 1 286 ? -28.843 11.822 29.317 1.00 68.50 286 GLU A N 1
ATOM 2046 C CA . GLU A 1 286 ? -30.300 11.898 29.195 1.00 68.50 286 GLU A CA 1
ATOM 2047 C C . GLU A 1 286 ? -30.967 10.515 29.171 1.00 68.50 286 GLU A C 1
ATOM 2049 O O . GLU A 1 286 ? -32.032 10.329 29.757 1.00 68.50 286 GLU A O 1
ATOM 2054 N N . THR A 1 287 ? -30.306 9.510 28.593 1.00 65.06 287 THR A N 1
ATOM 2055 C CA . THR A 1 287 ? -30.780 8.116 28.590 1.00 65.06 287 THR A CA 1
ATOM 2056 C C . THR A 1 287 ? -30.780 7.543 30.009 1.00 65.06 287 THR A C 1
ATOM 2058 O O . THR A 1 287 ? -31.732 6.877 30.423 1.00 65.06 287 THR A O 1
ATOM 2061 N N . TYR A 1 288 ? -29.756 7.869 30.803 1.00 68.12 288 TYR A N 1
ATOM 2062 C CA . TYR A 1 288 ? -29.708 7.507 32.221 1.00 68.12 288 TYR A CA 1
ATOM 2063 C C . TYR A 1 288 ? -30.732 8.283 33.059 1.00 68.12 288 TYR A C 1
ATOM 2065 O O . TYR A 1 288 ? -31.358 7.709 33.953 1.00 68.12 288 TYR A O 1
ATOM 2073 N N . ALA A 1 289 ? -30.947 9.566 32.755 1.00 68.88 289 ALA A N 1
ATOM 2074 C CA . ALA A 1 289 ? -31.941 10.396 33.430 1.00 68.88 289 ALA A CA 1
ATOM 2075 C C . ALA A 1 289 ? -33.375 9.900 33.175 1.00 68.88 289 ALA A C 1
ATOM 2077 O O . ALA A 1 289 ? -34.170 9.819 34.111 1.00 68.88 289 ALA A O 1
ATOM 2078 N N . LEU A 1 290 ? -33.692 9.495 31.942 1.00 68.62 290 LEU A N 1
ATOM 2079 C CA . LEU A 1 290 ? -34.984 8.908 31.578 1.00 68.62 290 LEU A CA 1
ATOM 2080 C C . LEU A 1 290 ? -35.209 7.549 32.247 1.00 68.62 290 LEU A C 1
ATOM 2082 O O . LEU A 1 290 ? -36.304 7.289 32.748 1.00 68.62 290 LEU A O 1
ATOM 2086 N N . MET A 1 291 ? -34.175 6.706 32.326 1.00 72.62 291 MET A N 1
ATOM 2087 C CA . MET A 1 291 ? -34.257 5.438 33.053 1.00 72.62 291 MET A CA 1
ATOM 2088 C C . MET A 1 291 ? -34.539 5.671 34.546 1.00 72.62 291 MET A C 1
ATOM 2090 O O . MET A 1 291 ? -35.418 5.026 35.121 1.00 72.62 291 MET A O 1
ATOM 2094 N N . LEU A 1 292 ? -33.849 6.632 35.170 1.00 75.75 292 LEU A N 1
ATOM 2095 C CA . LEU A 1 292 ? -34.062 6.988 36.574 1.00 75.75 292 LEU A CA 1
ATOM 2096 C C . LEU A 1 292 ? -35.459 7.583 36.810 1.00 75.75 292 LEU A C 1
ATOM 2098 O O . LEU A 1 292 ? -36.132 7.209 37.773 1.00 75.75 292 LEU A O 1
ATOM 2102 N N . ALA A 1 293 ? -35.924 8.458 35.917 1.00 70.94 293 ALA A N 1
ATOM 2103 C CA . ALA A 1 293 ? -37.271 9.01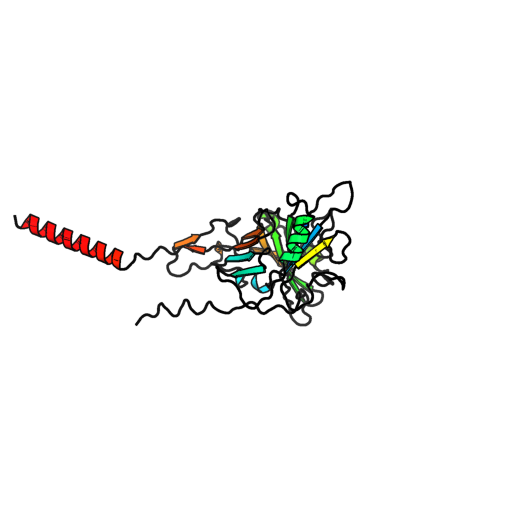7 35.964 1.00 70.94 293 ALA A CA 1
ATOM 2104 C C . ALA A 1 293 ? -38.342 7.920 35.830 1.00 70.94 293 ALA A C 1
ATOM 2106 O O . ALA A 1 293 ? -39.309 7.906 36.592 1.00 70.94 293 ALA A O 1
ATOM 2107 N N . GLY A 1 294 ? -38.141 6.948 34.936 1.00 71.38 294 GLY A N 1
ATOM 2108 C CA . GLY A 1 294 ? -39.023 5.790 34.781 1.00 71.38 294 GLY A CA 1
ATOM 2109 C C . GLY A 1 294 ? -39.122 4.941 36.053 1.00 71.38 294 GLY A C 1
ATOM 2110 O O . GLY A 1 294 ? -40.223 4.582 36.477 1.00 71.38 294 GLY A O 1
ATOM 2111 N N . VAL A 1 295 ? -37.995 4.684 36.725 1.00 79.38 295 VAL A N 1
ATOM 2112 C CA . VAL A 1 295 ? -37.965 3.961 38.010 1.00 79.38 295 VAL A CA 1
ATOM 2113 C C . VAL A 1 295 ? -38.646 4.765 39.127 1.00 79.38 295 VAL A C 1
ATOM 2115 O O . VAL A 1 295 ? -39.400 4.203 39.929 1.00 79.38 295 VAL A O 1
ATOM 2118 N N . ALA A 1 296 ? -38.448 6.083 39.174 1.00 71.88 296 ALA A N 1
ATOM 2119 C CA . ALA A 1 296 ? -39.106 6.955 40.148 1.00 71.88 296 ALA A CA 1
ATOM 2120 C C . ALA A 1 296 ? -40.637 6.965 39.971 1.00 71.88 296 ALA A C 1
ATOM 2122 O O . ALA A 1 296 ? -41.383 6.839 40.944 1.00 71.88 296 ALA A O 1
ATOM 2123 N N . VAL A 1 297 ? -41.125 7.032 38.730 1.00 75.69 297 VAL A N 1
ATOM 2124 C CA . VAL A 1 297 ? -42.564 6.975 38.429 1.00 75.69 297 VAL A CA 1
ATOM 2125 C C . VAL A 1 297 ? -43.147 5.602 38.771 1.00 75.69 297 VAL A C 1
ATOM 2127 O O . VAL A 1 297 ? -44.204 5.526 39.399 1.00 75.69 297 VAL A O 1
ATOM 2130 N N . ALA A 1 298 ? -42.451 4.512 38.436 1.00 74.44 298 ALA A N 1
ATOM 2131 C CA . ALA A 1 298 ? -42.897 3.155 38.750 1.00 74.44 298 ALA A CA 1
ATOM 2132 C C . ALA A 1 298 ? -42.991 2.905 40.267 1.00 74.44 298 ALA A C 1
ATOM 2134 O O . ALA A 1 298 ? -43.965 2.320 40.747 1.00 74.44 298 ALA A O 1
ATOM 2135 N N . THR A 1 299 ? -42.019 3.389 41.042 1.00 68.81 299 THR A N 1
ATOM 2136 C CA . THR A 1 299 ? -42.013 3.255 42.509 1.00 68.81 299 THR A CA 1
ATOM 2137 C C . THR A 1 299 ? -43.083 4.120 43.182 1.00 68.81 299 THR A C 1
ATOM 2139 O O . THR A 1 299 ? -43.738 3.657 44.121 1.00 68.81 299 THR A O 1
ATOM 2142 N N . LEU A 1 300 ? -43.342 5.331 42.676 1.00 74.81 300 LEU A N 1
ATOM 2143 C CA . LEU A 1 300 ? -44.453 6.180 43.125 1.00 74.81 300 LEU A CA 1
ATOM 2144 C C . LEU A 1 300 ? -45.820 5.558 42.803 1.00 74.81 300 LEU A C 1
ATOM 2146 O O . LEU A 1 300 ? -46.696 5.518 43.670 1.00 74.81 300 LEU A O 1
ATOM 2150 N N . ALA A 1 301 ? -45.998 5.015 41.597 1.00 71.88 301 ALA A N 1
ATOM 2151 C CA . ALA A 1 301 ? -47.223 4.324 41.200 1.00 71.88 301 ALA A CA 1
ATOM 2152 C C . ALA A 1 301 ? -47.465 3.053 42.036 1.00 71.88 301 ALA A C 1
ATOM 2154 O O . ALA A 1 301 ? -48.590 2.802 42.477 1.00 71.88 301 ALA A O 1
ATOM 2155 N N . ALA A 1 302 ? -46.410 2.285 42.325 1.00 69.75 302 ALA A N 1
ATOM 2156 C CA . ALA A 1 302 ? -46.479 1.111 43.192 1.00 69.75 302 ALA A CA 1
ATOM 2157 C C . ALA A 1 302 ? -46.821 1.473 44.649 1.00 69.75 302 ALA A C 1
ATOM 2159 O O . ALA A 1 302 ? -47.614 0.774 45.280 1.00 69.75 302 ALA A O 1
ATOM 2160 N N . ARG A 1 303 ? -46.284 2.583 45.180 1.00 67.00 303 ARG A N 1
ATOM 2161 C CA . ARG A 1 303 ? -46.674 3.105 46.502 1.00 67.00 303 ARG A CA 1
ATOM 2162 C C . ARG A 1 303 ? -48.140 3.525 46.539 1.00 67.00 303 ARG A C 1
ATOM 2164 O O . ARG A 1 303 ? -48.831 3.193 47.496 1.00 67.00 303 ARG A O 1
ATOM 2171 N N . ARG A 1 304 ? -48.629 4.201 45.497 1.00 65.38 304 ARG A N 1
ATOM 2172 C CA . ARG A 1 304 ? -50.019 4.673 45.433 1.00 65.38 304 ARG A CA 1
ATOM 2173 C C . ARG A 1 304 ? -51.028 3.519 45.377 1.00 65.38 304 ARG A C 1
ATOM 2175 O O . ARG A 1 304 ? -52.074 3.622 46.002 1.00 65.38 304 ARG A O 1
ATOM 2182 N N . ARG A 1 305 ? -50.686 2.401 44.722 1.00 59.91 305 ARG A N 1
ATOM 2183 C CA . ARG A 1 305 ? -51.504 1.170 44.712 1.00 59.91 305 ARG A CA 1
ATOM 2184 C C . ARG A 1 305 ? -51.551 0.413 46.041 1.00 59.91 305 ARG A C 1
ATOM 2186 O O . ARG A 1 305 ? -52.459 -0.378 46.221 1.00 59.91 305 ARG A O 1
ATOM 2193 N N . ARG A 1 306 ? -50.586 0.605 46.947 1.00 58.88 306 ARG A N 1
ATOM 2194 C CA . ARG A 1 306 ? -50.607 -0.013 48.290 1.00 58.88 306 ARG A CA 1
ATOM 2195 C C . ARG A 1 306 ? -51.355 0.822 49.334 1.00 58.88 306 ARG A C 1
ATOM 2197 O O . ARG A 1 306 ? -51.544 0.349 50.446 1.00 58.88 306 ARG A O 1
ATOM 2204 N N . ALA A 1 307 ? -51.696 2.066 49.003 1.00 56.25 307 ALA A N 1
ATOM 2205 C CA . ALA A 1 307 ? -52.396 3.000 49.883 1.00 56.25 307 ALA A CA 1
ATOM 2206 C C . ALA A 1 307 ? -53.899 3.135 49.552 1.00 56.25 307 ALA A C 1
ATOM 2208 O O . ALA A 1 307 ? -54.577 3.950 50.174 1.00 56.25 307 ALA A O 1
ATOM 2209 N N . GLN A 1 308 ? -54.390 2.374 48.567 1.00 48.44 308 GLN A N 1
ATOM 2210 C CA . GLN A 1 308 ? -55.808 2.153 48.256 1.00 48.44 308 GLN A CA 1
ATOM 2211 C C . GLN A 1 308 ? -56.176 0.730 48.664 1.00 48.44 308 GLN A C 1
ATOM 2213 O O . GLN A 1 308 ? -57.334 0.540 49.085 1.00 48.44 308 GLN A O 1
#

Mean predicted aligned error: 11.95 Å

InterPro domains:
  IPR013424 PEP-CTERM protein-sorting domain [PF07589] (281-305)
  IPR013424 PEP-CTERM protein-sorting domain [TIGR02595] (282-306)

Organism: NCBI:txid2528630

Nearest PDB structures (foldseek):
  1kz7-assembly2_C  TM=2.564E-01  e=1.859E+00  Mus musculus
  8rlj-assembly1_A  TM=2.750E-01  e=6.645E+00  Pseudomonas aeruginosa
  6e1r-assembly1_B  TM=2.640E-01  e=7.971E+00  Acinetobacter phage vB_ApiP_P1